Protein AF-A0A9W7ACS6-F1 (afdb_monomer)

Mean predicted aligned error: 13.84 Å

Foldseek 3Di:
DDDPPPPDDDDDDPPPDDDDDDDDDDDDDDDDDDDDPDPPPPDVPPQDPVNVVVLLVPDPVVCVVVVNDDDQDDNDCCCPPWLQNVVVVDDVPRFFDKHKAQALVSLCVVCVPLALVQWKKWKAFRPDDDCPPIFMQGRNHPVSNVVSSVVVRVVCVVVSGMIMIGTDDDFDWDFCPVCVVVPDPDPPPDPPRATKGKDKAWDWDADDPGDIDTDPDIDIGIDPHGDDPQPRPPDDDDDDPPPPDPPPP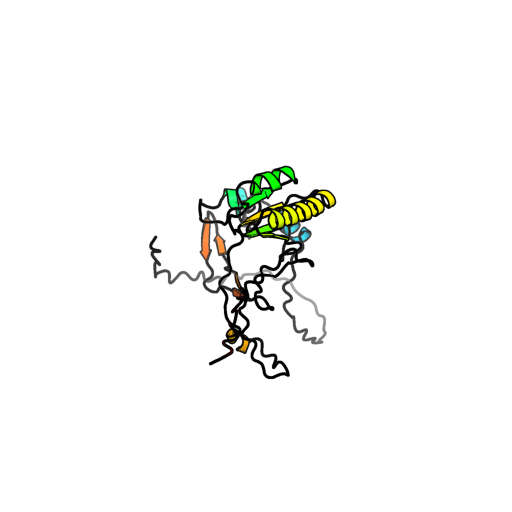PPPDDD

Sequence (255 aa):
MSAIVSENLCKASVDCSKEGQEGSGGGGGGENVRGGGGGGGGGGGCVTNHELGHFWSSINWKAVMARKVVAPRMFMRSGLIRKDLLPMFAGEGDHPRTALVGNEEELRDFFKDEAGSGKRYVVKYSDSSNAYGMNFIDCGSQVGMDAGVRKVAEDMRADKDKRVVQEYIEPLLIPDWAGGVMGGEREGGERGEGLHKFHIRALLLVVGDMDVYLFDECRVLIAPEAYKEDLVVGGRAVGTRDSRAEGGGEEGGEG

Solvent-accessible surface area (backbone atoms only — not comparable to full-atom values): 16941 Å² total; per-residue (Å²): 136,85,82,82,77,77,89,77,85,84,83,83,84,80,76,92,73,86,89,82,84,90,83,90,77,88,85,84,89,81,91,81,91,78,91,76,93,71,83,76,73,81,69,82,72,79,77,47,76,69,54,59,53,48,65,56,70,71,51,63,58,72,43,38,76,67,69,74,47,88,68,102,62,80,94,81,51,58,54,80,73,33,72,69,41,30,66,82,71,46,58,93,83,76,52,68,63,60,47,73,32,75,50,57,65,55,48,48,62,74,44,68,85,38,58,56,66,58,49,43,31,36,36,30,49,56,82,61,67,90,75,54,79,44,40,68,32,45,17,57,34,59,68,45,28,52,53,32,52,51,53,53,35,51,53,33,67,73,69,70,49,50,30,30,41,29,50,53,76,84,72,69,66,45,60,51,80,73,41,81,78,64,74,68,82,66,91,79,82,72,81,68,90,35,40,23,38,61,46,80,48,72,48,74,50,75,46,90,97,72,49,75,44,75,50,88,75,62,46,78,51,66,49,93,54,59,61,58,95,81,67,57,66,83,80,76,83,76,79,82,79,82,78,73,72,85,74,78,75,77,81,84,75,90,135

InterPro domains:
  IPR004344 Tubulin-tyrosine ligase/Tubulin polyglutamylase [PF03133] (119-229)

Structure (mmCIF, N/CA/C/O backbone):
data_AF-A0A9W7ACS6-F1
#
_entry.id   AF-A0A9W7ACS6-F1
#
loop_
_atom_site.group_PDB
_atom_site.id
_atom_site.type_symbol
_atom_site.label_atom_id
_atom_site.label_alt_id
_atom_site.label_comp_id
_atom_site.label_asym_id
_atom_site.label_entity_id
_atom_site.label_seq_id
_atom_site.pdbx_PDB_ins_code
_atom_site.Cartn_x
_atom_site.Cartn_y
_atom_site.Cartn_z
_atom_site.occupancy
_atom_site.B_iso_or_equiv
_atom_site.auth_seq_id
_atom_site.auth_comp_id
_atom_site.auth_asym_id
_atom_site.auth_atom_id
_atom_site.pdbx_PDB_model_num
ATOM 1 N N . MET A 1 1 ? -18.974 -6.716 -16.772 1.00 33.25 1 MET A N 1
ATOM 2 C CA . MET A 1 1 ? -17.941 -6.753 -17.828 1.00 33.25 1 MET A CA 1
ATOM 3 C C . MET A 1 1 ? -17.458 -8.189 -17.933 1.00 33.25 1 MET A C 1
ATOM 5 O O . MET A 1 1 ? -17.018 -8.738 -16.936 1.00 33.25 1 MET A O 1
ATOM 9 N N . SER A 1 2 ? -17.706 -8.831 -19.074 1.00 24.69 2 SER A N 1
ATOM 10 C CA . SER A 1 2 ? -17.440 -10.255 -19.300 1.00 24.69 2 SER A CA 1
ATOM 11 C C . SER A 1 2 ? -15.980 -10.429 -19.714 1.00 24.69 2 SER A C 1
ATOM 13 O O . SER A 1 2 ? -15.558 -9.854 -20.715 1.00 24.69 2 SER A O 1
ATOM 15 N N . ALA A 1 3 ? -15.207 -11.173 -18.924 1.00 28.81 3 ALA A N 1
ATOM 16 C CA . ALA A 1 3 ? -13.879 -11.609 -19.323 1.00 28.81 3 ALA A CA 1
ATOM 17 C C . ALA A 1 3 ? -14.039 -12.758 -20.325 1.00 28.81 3 ALA A C 1
ATOM 19 O O . ALA A 1 3 ? -14.491 -13.847 -19.973 1.00 28.81 3 ALA A O 1
ATOM 20 N N . ILE A 1 4 ? -13.684 -12.496 -21.581 1.00 28.30 4 ILE A N 1
ATOM 21 C CA . ILE A 1 4 ? -13.436 -13.542 -22.568 1.00 28.30 4 ILE A CA 1
ATOM 22 C C . ILE A 1 4 ? -12.131 -14.213 -22.140 1.00 28.30 4 ILE A C 1
ATOM 24 O O . ILE A 1 4 ? -11.042 -13.705 -22.397 1.00 28.30 4 ILE A O 1
ATOM 28 N N . VAL A 1 5 ? -12.246 -15.335 -21.435 1.00 34.06 5 VAL A N 1
ATOM 29 C CA . VAL A 1 5 ? -11.136 -16.265 -21.236 1.00 34.06 5 VAL A CA 1
ATOM 30 C C . VAL A 1 5 ? -10.932 -16.957 -22.580 1.00 34.06 5 VAL A C 1
ATOM 32 O O . VAL A 1 5 ? -11.702 -17.843 -22.945 1.00 34.06 5 VAL A O 1
ATOM 35 N N . SER A 1 6 ? -9.951 -16.511 -23.368 1.00 30.44 6 SER A N 1
ATOM 36 C CA . SER A 1 6 ? -9.549 -17.266 -24.552 1.00 30.44 6 SER A CA 1
ATOM 37 C C . SER A 1 6 ? -8.752 -18.485 -24.095 1.00 30.44 6 SER A C 1
ATOM 39 O O . SER A 1 6 ? -7.545 -18.416 -23.859 1.00 30.44 6 SER A O 1
ATOM 41 N N . GLU A 1 7 ? -9.437 -19.615 -23.966 1.00 37.19 7 GLU A N 1
ATOM 42 C CA . GLU A 1 7 ? -8.810 -20.925 -24.068 1.00 37.19 7 GLU A CA 1
ATOM 43 C C . GLU A 1 7 ? -8.199 -21.036 -25.466 1.00 37.19 7 GLU A C 1
ATOM 45 O O . GLU A 1 7 ? -8.929 -21.170 -26.444 1.00 37.19 7 GLU A O 1
ATOM 50 N N . ASN A 1 8 ? -6.881 -20.857 -25.569 1.00 36.03 8 ASN A N 1
ATOM 51 C CA . ASN A 1 8 ? -5.982 -21.438 -26.573 1.00 36.03 8 ASN A CA 1
ATOM 52 C C . ASN A 1 8 ? -4.665 -20.662 -26.574 1.00 36.03 8 ASN A C 1
ATOM 54 O O . ASN A 1 8 ? -4.573 -19.612 -27.198 1.00 36.03 8 ASN A O 1
ATOM 58 N N . LEU A 1 9 ? -3.630 -21.221 -25.948 1.00 33.09 9 LEU A N 1
ATOM 59 C CA . LEU A 1 9 ? -2.254 -21.091 -26.436 1.00 33.09 9 LEU A CA 1
ATOM 60 C C . LEU A 1 9 ? -1.406 -22.215 -25.845 1.00 33.09 9 LEU A C 1
ATOM 62 O O . LEU A 1 9 ? -0.594 -22.061 -24.939 1.00 33.09 9 LEU A O 1
ATOM 66 N N . CYS A 1 10 ? -1.637 -23.398 -26.405 1.00 32.66 10 CYS A N 1
ATOM 67 C CA . CYS A 1 10 ? -0.647 -24.453 -26.425 1.00 32.66 10 CYS A CA 1
ATOM 68 C C . CYS A 1 10 ? 0.354 -24.140 -27.557 1.00 32.66 10 CYS A C 1
ATOM 70 O O . CYS A 1 10 ? -0.066 -23.895 -28.687 1.00 32.66 10 CYS A O 1
ATOM 72 N N . LYS A 1 11 ? 1.653 -24.260 -27.243 1.00 30.56 11 LYS A N 1
ATOM 73 C CA . LYS A 1 11 ? 2.835 -24.350 -28.131 1.00 30.56 11 LYS A CA 1
ATOM 74 C C . LYS A 1 11 ? 3.485 -23.046 -28.621 1.00 30.56 11 LYS A C 1
ATOM 76 O O . LYS A 1 11 ? 3.177 -22.545 -29.693 1.00 30.56 11 LYS A O 1
ATOM 81 N N . ALA A 1 12 ? 4.578 -22.685 -27.949 1.00 28.59 12 ALA A N 1
ATOM 82 C CA . ALA A 1 12 ? 5.912 -22.764 -28.552 1.00 28.59 12 ALA A CA 1
ATOM 83 C C . ALA A 1 12 ? 6.957 -22.940 -27.438 1.00 28.59 12 ALA A C 1
ATOM 85 O O . ALA A 1 12 ? 7.309 -22.002 -26.730 1.00 28.59 12 ALA A O 1
ATOM 86 N N . SER A 1 13 ? 7.421 -24.178 -27.268 1.00 31.86 13 SER A N 1
ATOM 87 C CA . SER A 1 13 ? 8.679 -24.470 -26.583 1.00 31.86 13 SER A CA 1
ATOM 88 C C . SER A 1 13 ? 9.804 -23.914 -27.456 1.00 31.86 13 SER A C 1
ATOM 90 O O . SER A 1 13 ? 9.962 -24.346 -28.599 1.00 31.86 13 SER A O 1
ATOM 92 N N . VAL A 1 14 ? 10.546 -22.929 -26.948 1.00 31.62 14 VAL A N 1
ATOM 93 C CA . VAL A 1 14 ? 11.871 -22.607 -27.481 1.00 31.62 14 VAL A CA 1
ATOM 94 C C . VAL A 1 14 ? 12.847 -23.516 -26.752 1.00 31.62 14 VAL A C 1
ATOM 96 O O . VAL A 1 14 ? 13.195 -23.297 -25.593 1.00 31.62 14 VAL A O 1
ATOM 99 N N . ASP A 1 15 ? 13.221 -24.580 -27.448 1.00 30.11 15 ASP A N 1
ATOM 100 C CA . ASP A 1 15 ? 14.255 -25.524 -27.059 1.00 30.11 15 ASP A CA 1
ATOM 101 C C . ASP A 1 15 ? 15.617 -24.807 -27.099 1.00 30.11 15 ASP A C 1
ATOM 103 O O . ASP A 1 15 ? 16.221 -24.635 -28.157 1.00 30.11 15 ASP A O 1
ATOM 107 N N . CYS A 1 16 ? 16.094 -24.336 -25.944 1.00 34.44 16 CYS A N 1
ATOM 108 C CA . CYS A 1 16 ? 17.469 -23.859 -25.763 1.00 34.44 16 CYS A CA 1
ATOM 109 C C . CYS A 1 16 ? 18.413 -25.059 -25.608 1.00 34.44 16 CYS A C 1
ATOM 111 O O . CYS A 1 16 ? 19.046 -25.255 -24.571 1.00 34.44 16 CYS A O 1
ATOM 113 N N . SER A 1 17 ? 18.504 -25.870 -26.658 1.00 34.00 17 SER A N 1
ATOM 114 C CA . SER A 1 17 ? 19.484 -26.939 -26.778 1.00 34.00 17 SER A CA 1
ATOM 115 C C . SER A 1 17 ? 20.380 -26.657 -27.980 1.00 34.00 17 SER A C 1
ATOM 117 O O . SER A 1 17 ? 19.907 -26.650 -29.112 1.00 34.00 17 SER A O 1
ATOM 119 N N . LYS A 1 18 ? 21.688 -26.547 -27.704 1.00 36.94 18 LYS A N 1
ATOM 120 C CA . LYS A 1 18 ? 22.841 -26.499 -28.629 1.00 36.94 18 LYS A CA 1
ATOM 121 C C . LYS A 1 18 ? 23.302 -25.110 -29.084 1.00 36.94 18 LYS A C 1
ATOM 123 O O . LYS A 1 18 ? 22.939 -24.661 -30.157 1.00 36.94 18 LYS A O 1
ATOM 128 N N . GLU A 1 19 ? 24.287 -24.576 -28.366 1.00 37.31 19 GLU A N 1
ATOM 129 C CA . GLU A 1 19 ? 25.584 -24.266 -28.981 1.00 37.31 19 GLU A CA 1
ATOM 130 C C . GLU A 1 19 ? 26.692 -24.696 -28.016 1.00 37.31 19 GLU A C 1
ATOM 132 O O . GLU A 1 19 ? 26.931 -24.089 -26.975 1.00 37.31 19 GLU A O 1
ATOM 137 N N . GLY A 1 20 ? 27.338 -25.807 -28.354 1.00 33.19 20 GLY A N 1
ATOM 138 C CA . GLY A 1 20 ? 28.693 -26.087 -27.921 1.00 33.19 20 GLY A CA 1
ATOM 139 C C . GLY A 1 20 ? 29.575 -26.084 -29.159 1.00 33.19 20 GLY A C 1
ATOM 140 O O . GLY A 1 20 ? 29.274 -26.817 -30.095 1.00 33.19 20 GLY A O 1
ATOM 141 N N . GLN A 1 21 ? 30.656 -25.304 -29.147 1.00 31.11 21 GLN A N 1
ATOM 142 C CA . GLN A 1 21 ? 31.955 -25.786 -29.614 1.00 31.11 21 GLN A CA 1
ATOM 143 C C . GLN A 1 21 ? 33.117 -24.898 -29.138 1.00 31.11 21 GLN A C 1
ATOM 145 O O . GLN A 1 21 ? 33.161 -23.699 -29.379 1.00 31.11 21 GLN A O 1
ATOM 150 N N . GLU A 1 22 ? 34.052 -25.591 -28.487 1.00 36.59 22 GLU A N 1
ATOM 151 C CA . GLU A 1 22 ? 35.511 -25.451 -28.544 1.00 36.59 22 GLU A CA 1
ATOM 152 C C . GLU A 1 22 ? 36.213 -24.191 -28.013 1.00 36.59 22 GLU A C 1
ATOM 154 O O . GLU A 1 22 ? 36.376 -23.172 -28.674 1.00 36.59 22 GLU A O 1
ATOM 159 N N . GLY A 1 23 ? 36.827 -24.385 -26.842 1.00 34.19 23 GLY A N 1
ATOM 160 C CA . GLY A 1 23 ? 38.031 -23.689 -26.405 1.00 34.19 23 GLY A CA 1
ATOM 161 C C . GLY A 1 23 ? 38.899 -24.644 -25.585 1.00 34.19 23 GLY A C 1
ATOM 162 O O . GLY A 1 23 ? 38.687 -24.810 -24.389 1.00 34.19 23 GLY A O 1
ATOM 163 N N . SER A 1 24 ? 39.834 -25.317 -26.259 1.00 37.03 24 SER A N 1
ATOM 164 C CA . SER A 1 24 ? 40.843 -26.215 -25.684 1.00 37.03 24 SER A CA 1
ATOM 165 C C . SER A 1 24 ? 41.925 -25.440 -24.921 1.00 37.03 24 SER A C 1
ATOM 167 O O . SER A 1 24 ? 42.473 -24.472 -25.443 1.00 37.03 24 SER A O 1
ATOM 169 N N . GLY A 1 25 ? 42.301 -25.921 -23.733 1.00 33.84 25 GLY A N 1
ATOM 170 C CA . GLY A 1 25 ? 43.499 -25.492 -23.006 1.00 33.84 25 GLY A CA 1
ATOM 171 C C . GLY A 1 25 ? 43.620 -26.188 -21.649 1.00 33.84 25 GLY A C 1
ATOM 172 O O . GLY A 1 25 ? 42.819 -25.926 -20.761 1.00 33.84 25 GLY A O 1
ATOM 173 N N . GLY A 1 26 ? 44.589 -27.106 -21.520 1.00 31.53 26 GLY A N 1
ATOM 174 C CA . GLY A 1 26 ? 44.883 -27.896 -20.309 1.00 31.53 26 GLY A CA 1
ATOM 175 C C . GLY A 1 26 ? 45.244 -27.034 -19.092 1.00 31.53 26 GLY A C 1
ATOM 176 O O . GLY A 1 26 ? 45.460 -25.837 -19.212 1.00 31.53 26 GLY A O 1
ATOM 177 N N . GLY A 1 27 ? 45.357 -27.535 -17.869 1.00 34.00 27 GLY A N 1
ATOM 178 C CA . GLY A 1 27 ? 45.598 -28.874 -17.344 1.00 34.00 27 GLY A CA 1
ATOM 179 C C . GLY A 1 27 ? 46.331 -28.669 -16.006 1.00 34.00 27 GLY A C 1
ATOM 180 O O . GLY A 1 27 ? 47.143 -27.752 -15.910 1.00 34.00 27 GLY A O 1
ATOM 181 N N . GLY A 1 28 ? 46.057 -29.481 -14.979 1.00 31.92 28 GLY A N 1
ATOM 182 C CA . GLY A 1 28 ? 46.880 -29.492 -13.758 1.00 31.92 28 GLY A CA 1
ATOM 183 C C . GLY A 1 28 ? 46.132 -29.674 -12.437 1.00 31.92 28 GLY A C 1
ATOM 184 O O . GLY A 1 28 ? 45.745 -28.698 -11.813 1.00 31.92 28 GLY A O 1
ATOM 185 N N . GLY A 1 29 ? 45.982 -30.947 -12.054 1.00 35.16 29 GLY A N 1
ATOM 186 C CA . GLY A 1 29 ? 46.120 -31.548 -10.715 1.00 35.16 29 GLY A CA 1
ATOM 187 C C . GLY A 1 29 ? 45.769 -30.785 -9.429 1.00 35.16 29 GLY A C 1
ATOM 188 O O . GLY A 1 29 ? 46.317 -29.728 -9.141 1.00 35.16 29 GLY A O 1
ATOM 189 N N . GLY A 1 30 ? 45.004 -31.454 -8.559 1.00 34.12 30 GLY A N 1
ATOM 190 C CA . GLY A 1 30 ? 44.986 -31.156 -7.125 1.00 34.12 30 GLY A CA 1
ATOM 191 C C . GLY A 1 30 ? 43.818 -31.792 -6.376 1.00 34.12 30 GLY A C 1
ATOM 192 O O . GLY A 1 30 ? 42.707 -31.280 -6.407 1.00 34.12 30 GLY A O 1
ATOM 193 N N . GLU A 1 31 ? 44.088 -32.908 -5.701 1.00 39.88 31 GLU A N 1
ATOM 194 C CA . GLU A 1 31 ? 43.216 -33.610 -4.754 1.00 39.88 31 GLU A CA 1
ATOM 195 C C . GLU A 1 31 ? 42.661 -32.697 -3.640 1.00 39.88 31 GLU A C 1
ATOM 197 O O . GLU A 1 31 ? 43.417 -31.968 -3.004 1.00 39.88 31 GLU A O 1
ATOM 202 N N . ASN A 1 32 ? 41.373 -32.811 -3.295 1.00 38.72 32 ASN A N 1
ATOM 203 C CA . ASN A 1 32 ? 40.957 -33.529 -2.082 1.00 38.72 32 ASN A CA 1
ATOM 204 C C . ASN A 1 32 ? 39.445 -33.466 -1.830 1.00 38.72 32 ASN A C 1
ATOM 206 O O . ASN A 1 32 ? 38.784 -32.434 -1.901 1.00 38.72 32 ASN A O 1
ATOM 210 N N . VAL A 1 33 ? 38.944 -34.636 -1.456 1.00 45.91 33 VAL A N 1
ATOM 211 C CA . VAL A 1 33 ? 37.613 -34.937 -0.944 1.00 45.91 33 VAL A CA 1
ATOM 212 C C . VAL A 1 33 ? 37.414 -34.288 0.428 1.00 45.91 33 VAL A C 1
ATOM 214 O O . VAL A 1 33 ? 38.236 -34.487 1.318 1.00 45.91 33 VAL A O 1
ATOM 217 N N . ARG A 1 34 ? 36.270 -33.626 0.641 1.00 41.19 34 ARG A N 1
ATOM 218 C CA . ARG A 1 34 ? 35.450 -33.770 1.860 1.00 41.19 34 ARG A CA 1
ATOM 219 C C . ARG A 1 34 ? 34.082 -33.127 1.662 1.00 41.19 34 ARG A C 1
ATOM 221 O O . ARG A 1 34 ? 33.957 -31.925 1.462 1.00 41.19 34 ARG A O 1
ATOM 228 N N . GLY A 1 35 ? 33.066 -33.985 1.703 1.00 44.00 35 GLY A N 1
ATOM 229 C CA . GLY A 1 35 ? 31.666 -33.606 1.665 1.00 44.00 35 GLY A CA 1
ATOM 230 C C . GLY A 1 35 ? 31.254 -32.821 2.906 1.00 44.00 35 GLY A C 1
ATOM 231 O O . GLY A 1 35 ? 31.647 -33.136 4.028 1.00 44.00 35 GLY A O 1
ATOM 232 N N . GLY A 1 36 ? 30.418 -31.819 2.674 1.00 34.81 36 GLY A N 1
ATOM 233 C CA . GLY A 1 36 ? 29.639 -31.125 3.685 1.00 34.81 36 GLY A CA 1
ATOM 234 C C . GLY A 1 36 ? 28.281 -30.825 3.074 1.00 34.81 36 GLY A C 1
ATOM 235 O O . GLY A 1 36 ? 28.132 -29.852 2.342 1.00 34.81 36 GLY A O 1
ATOM 236 N N . GLY A 1 37 ? 27.310 -31.705 3.322 1.00 40.06 37 GLY A N 1
ATOM 237 C CA . GLY A 1 37 ? 25.912 -31.473 2.983 1.00 40.06 37 GLY A CA 1
ATOM 238 C C . GLY A 1 37 ? 25.353 -30.376 3.882 1.00 40.06 37 GLY A C 1
ATOM 239 O O . GLY A 1 37 ? 24.872 -30.654 4.975 1.00 40.06 37 GLY A O 1
ATOM 240 N N . GLY A 1 38 ? 25.461 -29.127 3.438 1.00 34.75 38 GLY A N 1
ATOM 241 C CA . GLY A 1 38 ? 24.757 -27.999 4.030 1.00 34.75 38 GLY A CA 1
ATOM 242 C C . GLY A 1 38 ? 23.372 -27.906 3.411 1.00 34.75 38 GLY A C 1
ATOM 243 O O . GLY A 1 38 ? 23.241 -27.502 2.258 1.00 34.75 38 GLY A O 1
ATOM 244 N N . GLY A 1 39 ? 22.345 -28.298 4.166 1.00 37.84 39 GLY A N 1
ATOM 245 C CA . GLY A 1 39 ? 20.954 -28.030 3.823 1.00 37.84 39 GLY A CA 1
ATOM 246 C C . GLY A 1 39 ? 20.745 -26.525 3.694 1.00 37.84 39 GLY A C 1
ATOM 247 O O . GLY A 1 39 ? 20.636 -25.817 4.693 1.00 37.84 39 GLY A O 1
ATOM 248 N N . GLY A 1 40 ? 20.734 -26.039 2.454 1.00 32.69 40 GLY A N 1
ATOM 249 C CA . GLY A 1 40 ? 20.399 -24.667 2.116 1.00 32.69 40 GLY A CA 1
ATOM 250 C C . GLY A 1 40 ? 18.919 -24.436 2.374 1.00 32.69 40 GLY A C 1
ATOM 251 O O . GLY A 1 40 ? 18.097 -24.574 1.472 1.00 32.69 40 GLY A O 1
ATOM 252 N N . GLY A 1 41 ? 18.577 -24.095 3.615 1.00 35.50 41 GLY A N 1
ATOM 253 C CA . GLY A 1 41 ? 17.324 -23.422 3.910 1.00 35.50 41 GLY A CA 1
ATOM 254 C C . GLY A 1 41 ? 17.303 -22.143 3.085 1.00 35.50 41 GLY A C 1
ATOM 255 O O . GLY A 1 41 ? 18.056 -21.214 3.371 1.00 35.50 41 GLY A O 1
ATOM 256 N N . GLY A 1 42 ? 16.497 -22.133 2.023 1.00 32.19 42 GLY A N 1
ATOM 257 C CA . GLY A 1 42 ? 16.249 -20.974 1.177 1.00 32.19 42 GLY A CA 1
ATOM 258 C C . GLY A 1 42 ? 15.529 -19.898 1.976 1.00 32.19 42 GLY A C 1
ATOM 259 O O . GLY A 1 42 ? 14.330 -19.687 1.814 1.00 32.19 42 GLY A O 1
ATOM 260 N N . GLY A 1 43 ? 16.256 -19.237 2.876 1.00 35.03 43 GLY A N 1
ATOM 261 C CA . GLY A 1 43 ? 15.824 -18.000 3.488 1.00 35.03 43 GLY A CA 1
ATOM 262 C C . GLY A 1 43 ? 15.612 -17.013 2.356 1.00 35.03 43 GLY A C 1
ATOM 263 O O . GLY A 1 43 ? 16.559 -16.666 1.652 1.00 35.03 43 GLY A O 1
ATOM 264 N N . GLY A 1 44 ? 14.360 -16.610 2.141 1.00 36.44 44 GLY A N 1
ATOM 265 C CA . GLY A 1 44 ? 14.026 -15.508 1.253 1.00 36.44 44 GLY A CA 1
ATOM 266 C C . GLY A 1 44 ? 14.693 -14.248 1.785 1.00 36.44 44 GLY A C 1
ATOM 267 O O . GLY A 1 44 ? 14.104 -13.529 2.588 1.00 36.44 44 GLY A O 1
ATOM 268 N N . GLY A 1 45 ? 15.948 -14.027 1.390 1.00 36.78 45 GLY A N 1
ATOM 269 C CA . GLY A 1 45 ? 16.716 -12.853 1.757 1.00 36.78 45 GLY A CA 1
ATOM 270 C C . GLY A 1 45 ? 15.937 -11.630 1.308 1.00 36.78 45 GLY A C 1
ATOM 271 O O . GLY A 1 45 ? 15.690 -11.442 0.115 1.00 36.78 45 GLY A O 1
ATOM 272 N N . CYS A 1 46 ? 15.493 -10.827 2.271 1.00 45.03 46 CYS A N 1
ATOM 273 C CA . CYS A 1 46 ? 14.952 -9.514 1.979 1.00 45.03 46 CYS A CA 1
ATOM 274 C C . CYS A 1 46 ? 16.086 -8.705 1.350 1.00 45.03 46 CYS A C 1
ATOM 276 O O . CYS A 1 46 ? 17.022 -8.321 2.045 1.00 45.03 46 CYS A O 1
ATOM 278 N N . VAL A 1 47 ? 16.018 -8.501 0.033 1.00 47.47 47 VAL A N 1
ATOM 279 C CA . VAL A 1 47 ? 16.962 -7.650 -0.694 1.00 47.47 47 VAL A CA 1
ATOM 280 C C . VAL A 1 47 ? 16.908 -6.268 -0.051 1.00 47.47 47 VAL A C 1
ATOM 282 O O . VAL A 1 47 ? 15.837 -5.662 0.028 1.00 47.47 47 VAL A O 1
ATOM 285 N N . THR A 1 48 ? 18.038 -5.785 0.454 1.00 48.56 48 THR A N 1
ATOM 286 C CA . THR A 1 48 ? 18.081 -4.483 1.127 1.00 48.56 48 THR A CA 1
ATOM 287 C C . THR A 1 48 ? 17.868 -3.359 0.107 1.00 48.56 48 THR A C 1
ATOM 289 O O . THR A 1 48 ? 18.172 -3.503 -1.081 1.00 48.56 48 THR A O 1
ATOM 292 N N . ASN A 1 49 ? 17.364 -2.200 0.547 1.00 54.78 49 ASN A N 1
ATOM 293 C CA . ASN A 1 49 ? 17.147 -1.047 -0.344 1.00 54.78 49 ASN A CA 1
ATOM 294 C C . ASN A 1 49 ? 18.426 -0.637 -1.104 1.00 54.78 49 ASN A C 1
ATOM 296 O O . ASN A 1 49 ? 18.355 -0.227 -2.265 1.00 54.78 49 ASN A O 1
ATOM 300 N N . HIS A 1 50 ? 19.599 -0.818 -0.487 1.00 58.91 50 HIS A N 1
ATOM 301 C CA . HIS A 1 50 ? 20.896 -0.568 -1.118 1.00 58.91 50 HIS A CA 1
ATOM 302 C C . HIS A 1 50 ? 21.196 -1.521 -2.285 1.00 58.91 50 HIS A C 1
ATOM 304 O O . HIS A 1 50 ? 21.712 -1.090 -3.318 1.00 58.91 50 HIS A O 1
ATOM 310 N N . GLU A 1 51 ? 20.825 -2.796 -2.174 1.00 59.78 51 GLU A N 1
ATOM 311 C CA . GLU A 1 51 ? 21.052 -3.792 -3.226 1.00 59.78 51 GLU A CA 1
ATOM 312 C C . GLU A 1 51 ? 20.150 -3.548 -4.441 1.00 59.78 51 GLU A C 1
ATOM 314 O O . GLU A 1 51 ? 20.603 -3.647 -5.584 1.00 59.78 51 GLU A O 1
ATOM 319 N N . LEU A 1 52 ? 18.885 -3.166 -4.226 1.00 63.78 52 LEU A N 1
ATOM 320 C CA . LEU A 1 52 ? 17.954 -2.879 -5.323 1.00 63.78 52 LEU A CA 1
ATOM 321 C C . LEU A 1 52 ? 18.435 -1.724 -6.207 1.00 63.78 52 LEU A C 1
ATOM 323 O O . LEU A 1 52 ? 18.341 -1.833 -7.434 1.00 63.78 52 LEU A O 1
ATOM 327 N N . GLY A 1 53 ? 18.965 -0.659 -5.595 1.00 75.56 53 GLY A N 1
ATOM 328 C CA . GLY A 1 53 ? 19.563 0.469 -6.307 1.00 75.56 53 GLY A CA 1
ATOM 329 C C . GLY A 1 53 ? 20.812 0.063 -7.090 1.00 75.56 53 GLY A C 1
ATOM 330 O O . GLY A 1 53 ? 20.944 0.425 -8.258 1.00 75.56 53 GLY A O 1
ATOM 331 N N . HIS A 1 54 ? 21.676 -0.759 -6.489 1.00 81.62 54 HIS A N 1
ATOM 332 C CA . HIS A 1 54 ? 22.914 -1.226 -7.116 1.00 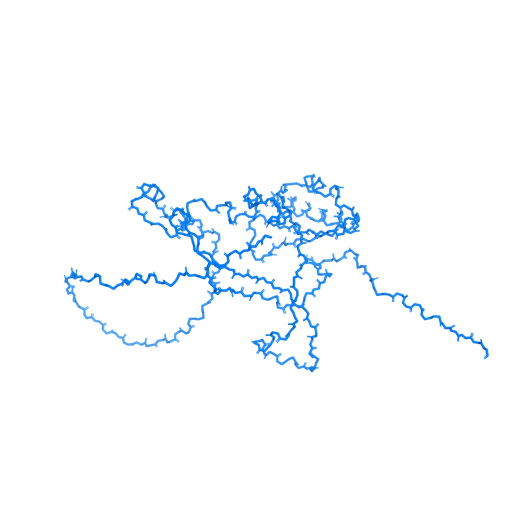81.62 54 HIS A CA 1
ATOM 333 C C . HIS A 1 54 ? 22.672 -2.096 -8.361 1.00 81.62 54 HIS A C 1
ATOM 335 O O . HIS A 1 54 ? 23.268 -1.868 -9.410 1.00 81.62 54 HIS A O 1
ATOM 341 N N . PHE A 1 55 ? 21.753 -3.066 -8.298 1.00 83.00 55 PHE A N 1
ATOM 342 C CA . PHE A 1 55 ? 21.417 -3.893 -9.469 1.00 83.00 55 PHE A CA 1
ATOM 343 C C . PHE A 1 55 ? 20.786 -3.101 -10.612 1.00 83.00 55 PHE A C 1
ATOM 345 O O . PHE A 1 55 ? 20.776 -3.547 -11.755 1.00 83.00 55 PHE A O 1
ATOM 352 N N . TRP A 1 56 ? 20.169 -1.968 -10.299 1.00 85.62 56 TRP A N 1
ATOM 353 C CA . TRP A 1 56 ? 19.588 -1.103 -11.308 1.00 85.62 56 TRP A CA 1
ATOM 354 C C . TRP A 1 56 ? 20.631 -0.208 -11.963 1.00 85.62 56 TRP A C 1
ATOM 356 O O . TRP A 1 56 ? 20.617 -0.035 -13.181 1.00 85.62 56 TRP A O 1
ATOM 366 N N . SER A 1 57 ? 21.532 0.360 -11.161 1.00 87.31 57 SER A N 1
ATOM 367 C CA . SER A 1 57 ? 22.611 1.215 -11.649 1.00 87.31 57 SER A CA 1
ATOM 368 C C . SER A 1 57 ? 23.679 0.434 -12.416 1.00 87.31 57 SER A C 1
ATOM 370 O O . SER A 1 57 ? 24.356 1.022 -13.256 1.00 87.31 57 SER A O 1
ATOM 372 N N . SER A 1 58 ? 23.800 -0.878 -12.189 1.00 93.56 58 SER A N 1
ATOM 373 C CA . SER A 1 58 ? 24.729 -1.740 -12.926 1.00 93.56 58 SER A CA 1
ATOM 374 C C . SER A 1 58 ? 24.295 -2.054 -14.365 1.00 93.56 58 SER A C 1
ATOM 376 O O . SER A 1 58 ? 25.115 -2.509 -15.163 1.00 93.56 58 SER A O 1
ATOM 378 N N . ILE A 1 59 ? 23.034 -1.805 -14.735 1.00 94.19 59 ILE A N 1
ATOM 379 C CA . ILE A 1 59 ? 22.535 -2.048 -16.095 1.00 94.19 59 ILE A CA 1
ATOM 380 C C . ILE A 1 59 ? 22.941 -0.886 -17.011 1.00 94.19 59 ILE A C 1
ATOM 382 O O . ILE A 1 59 ? 22.657 0.281 -16.738 1.00 94.19 59 ILE A O 1
ATOM 386 N N . ASN A 1 60 ? 23.549 -1.199 -18.162 1.00 95.75 60 ASN A N 1
ATOM 387 C CA . ASN A 1 60 ? 23.849 -0.203 -19.192 1.00 95.75 60 ASN A CA 1
ATOM 388 C C . ASN A 1 60 ? 22.580 0.195 -19.965 1.00 95.75 60 ASN A C 1
ATOM 390 O O . ASN A 1 60 ? 22.339 -0.247 -21.091 1.00 95.75 60 ASN A O 1
ATOM 394 N N . TRP A 1 61 ? 21.773 1.066 -19.364 1.00 93.38 61 TRP A N 1
ATOM 395 C CA . TRP A 1 61 ? 20.496 1.503 -19.928 1.00 93.38 61 TRP A CA 1
ATOM 396 C C . TRP A 1 61 ? 20.618 2.165 -21.299 1.00 93.38 61 TRP A C 1
ATOM 398 O O . TRP A 1 61 ? 19.729 1.998 -22.127 1.00 93.38 61 TRP A O 1
ATOM 408 N N . LYS A 1 62 ? 21.732 2.849 -21.595 1.00 94.44 62 LYS A N 1
ATOM 409 C CA . LYS A 1 62 ? 21.971 3.423 -22.931 1.00 94.44 62 LYS A CA 1
ATOM 410 C C . LYS A 1 62 ? 22.048 2.334 -24.004 1.00 94.44 62 LYS A C 1
ATOM 412 O O . LYS A 1 62 ? 21.479 2.500 -25.078 1.00 94.44 62 LYS A O 1
ATOM 417 N N . ALA A 1 63 ? 22.725 1.221 -23.720 1.00 96.56 63 ALA A N 1
ATOM 418 C CA . ALA A 1 63 ? 22.818 0.092 -24.644 1.00 96.56 63 ALA A CA 1
ATOM 419 C C . ALA A 1 63 ? 21.487 -0.670 -24.772 1.00 96.56 63 ALA A C 1
ATOM 421 O O . ALA A 1 63 ? 21.136 -1.068 -25.882 1.00 96.56 63 ALA A O 1
ATOM 422 N N . VAL A 1 64 ? 20.736 -0.820 -23.671 1.00 93.69 64 VAL A N 1
ATOM 423 C CA . VAL A 1 64 ? 19.386 -1.418 -23.675 1.00 93.69 64 VAL A CA 1
ATOM 424 C C . VAL A 1 64 ? 18.435 -0.591 -24.543 1.00 93.69 64 VAL A C 1
ATOM 426 O O . VAL A 1 64 ? 17.805 -1.126 -25.448 1.00 93.69 64 VAL A O 1
ATOM 429 N N . MET A 1 65 ? 18.393 0.730 -24.339 1.00 91.38 65 MET A N 1
ATOM 430 C CA . MET A 1 65 ? 17.548 1.645 -25.119 1.00 91.38 65 MET A CA 1
ATOM 431 C C . MET A 1 65 ? 17.942 1.711 -26.594 1.00 91.38 65 MET A C 1
ATOM 433 O O . MET A 1 65 ? 17.087 1.862 -27.459 1.00 91.38 65 MET A O 1
ATOM 437 N N . ALA A 1 66 ? 19.230 1.540 -26.899 1.00 94.81 66 ALA A N 1
ATOM 438 C CA . ALA A 1 66 ? 19.720 1.402 -28.267 1.00 94.81 66 ALA A CA 1
ATOM 439 C C . ALA A 1 66 ? 19.488 -0.002 -28.866 1.00 94.81 66 ALA A C 1
ATOM 441 O O . ALA A 1 66 ? 20.007 -0.279 -29.946 1.00 94.81 66 ALA A O 1
ATOM 442 N N . ARG A 1 67 ? 18.763 -0.892 -28.168 1.00 94.19 67 ARG A N 1
ATOM 443 C CA . ARG A 1 67 ? 18.477 -2.285 -28.557 1.00 94.19 67 ARG A CA 1
ATOM 444 C C . ARG A 1 67 ? 19.732 -3.119 -28.854 1.00 94.19 67 ARG A C 1
ATOM 446 O O . ARG A 1 67 ? 19.699 -4.031 -29.671 1.00 94.19 67 ARG A O 1
ATOM 453 N N . LYS A 1 68 ? 20.855 -2.809 -28.194 1.00 97.38 68 LYS A N 1
ATOM 454 C CA . LYS A 1 68 ? 22.137 -3.523 -28.363 1.00 97.38 68 LYS A CA 1
ATOM 455 C C . LYS A 1 68 ? 22.313 -4.682 -27.387 1.00 97.38 68 LYS A C 1
ATOM 457 O O . LYS A 1 68 ? 23.080 -5.595 -27.660 1.00 97.38 68 LYS A O 1
ATOM 462 N N . VAL A 1 69 ? 21.648 -4.612 -26.237 1.00 96.50 69 VAL A N 1
ATOM 463 C CA . VAL A 1 69 ? 21.667 -5.638 -25.189 1.00 96.50 69 VAL A CA 1
ATOM 464 C C . VAL A 1 69 ? 20.272 -5.771 -24.589 1.00 96.50 69 VAL A C 1
ATOM 466 O O . VAL A 1 69 ? 19.479 -4.831 -24.643 1.00 96.50 69 VAL A O 1
ATOM 469 N N . VAL A 1 70 ? 19.991 -6.920 -23.984 1.00 94.81 70 VAL A N 1
ATOM 470 C CA . VAL A 1 70 ? 18.771 -7.155 -23.204 1.00 94.81 70 VAL A CA 1
ATOM 471 C C . VAL A 1 70 ? 19.052 -6.962 -21.716 1.00 94.81 70 VAL A C 1
ATOM 473 O O . VAL A 1 70 ? 20.173 -7.180 -21.255 1.00 94.81 70 VAL A O 1
ATOM 476 N N . ALA A 1 71 ? 18.038 -6.553 -20.957 1.00 94.00 71 ALA A N 1
ATOM 477 C CA . ALA A 1 71 ? 18.120 -6.436 -19.506 1.00 94.00 71 ALA A CA 1
ATOM 478 C C . ALA A 1 71 ? 17.004 -7.251 -18.841 1.00 94.00 71 ALA A C 1
ATOM 480 O O . ALA A 1 71 ? 15.884 -7.271 -19.347 1.00 94.00 71 ALA A O 1
ATOM 481 N N . PRO A 1 72 ? 17.258 -7.856 -17.668 1.00 91.94 72 PRO A N 1
ATOM 482 C CA . PRO A 1 72 ? 16.245 -8.611 -16.928 1.00 91.94 72 PRO A CA 1
ATOM 483 C C . PRO A 1 72 ? 15.256 -7.702 -16.171 1.00 91.94 72 PRO A C 1
ATOM 485 O O . PRO A 1 72 ? 14.519 -8.162 -15.303 1.00 91.94 72 PRO A O 1
ATOM 488 N N . ARG A 1 73 ? 15.296 -6.385 -16.408 1.00 90.38 73 ARG A N 1
ATOM 489 C CA . ARG A 1 73 ? 14.511 -5.371 -15.698 1.00 90.38 73 ARG A CA 1
ATOM 490 C C . ARG A 1 73 ? 14.057 -4.294 -16.681 1.00 90.38 73 ARG A C 1
ATOM 492 O O . ARG A 1 73 ? 14.811 -3.909 -17.568 1.00 90.38 73 ARG A O 1
ATOM 499 N N . MET A 1 74 ? 12.851 -3.777 -16.475 1.00 88.75 74 MET A N 1
ATOM 500 C CA . MET A 1 74 ? 12.330 -2.602 -17.191 1.00 88.75 74 MET A CA 1
ATOM 501 C C . MET A 1 74 ? 13.078 -1.336 -16.787 1.00 88.75 74 MET A C 1
ATOM 503 O O . MET A 1 74 ? 13.561 -1.306 -15.674 1.00 88.75 74 MET A O 1
ATOM 507 N N . PHE A 1 75 ? 13.131 -0.286 -17.611 1.00 83.75 75 PHE A N 1
ATOM 508 C CA . PHE A 1 75 ? 13.824 0.973 -17.270 1.00 83.75 75 PHE A CA 1
ATOM 509 C C . PHE A 1 75 ? 12.995 1.977 -16.456 1.00 83.75 75 PHE A C 1
ATOM 511 O O . PHE A 1 75 ? 13.549 2.787 -15.724 1.00 83.75 75 PHE A O 1
ATOM 518 N N . MET A 1 76 ? 11.668 1.973 -16.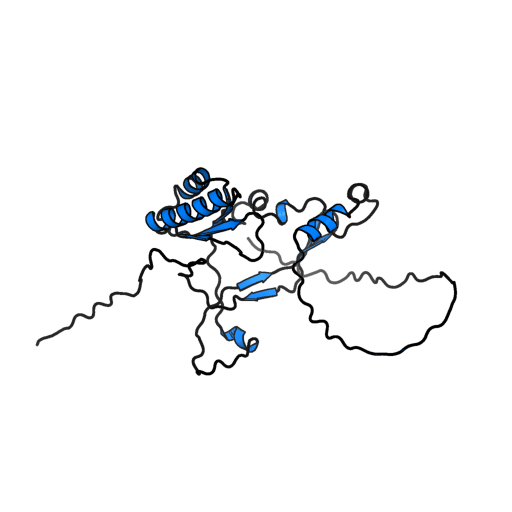571 1.00 83.56 76 MET A N 1
ATOM 519 C CA . MET A 1 76 ? 10.793 2.870 -15.807 1.00 83.56 76 MET A CA 1
ATOM 520 C C . MET A 1 76 ? 9.628 2.066 -15.255 1.00 83.56 76 MET A C 1
ATOM 522 O O . MET A 1 76 ? 8.603 1.910 -15.902 1.00 83.56 76 MET A O 1
ATOM 526 N N . ARG A 1 77 ? 9.810 1.529 -14.048 1.00 87.56 77 ARG A N 1
ATOM 527 C CA . ARG A 1 77 ? 8.776 0.749 -13.348 1.00 87.56 77 ARG A CA 1
ATOM 528 C C . ARG A 1 77 ? 8.208 1.454 -12.123 1.00 87.56 77 ARG A C 1
ATOM 530 O O . ARG A 1 77 ? 7.400 0.869 -11.413 1.00 87.56 77 ARG A O 1
ATOM 537 N N . SER A 1 78 ? 8.666 2.675 -11.837 1.00 85.88 78 SER A N 1
ATOM 538 C CA . SER A 1 78 ? 8.295 3.424 -10.631 1.00 85.88 78 SER A CA 1
ATOM 539 C C . SER A 1 78 ? 6.782 3.558 -10.497 1.00 85.88 78 SER A C 1
ATOM 541 O O . SER A 1 78 ? 6.276 3.317 -9.411 1.00 85.88 78 SER A O 1
ATOM 543 N N . GLY A 1 79 ? 6.069 3.815 -11.596 1.00 86.31 79 GLY A N 1
ATOM 544 C CA . GLY A 1 79 ? 4.606 3.877 -11.606 1.00 86.31 79 GLY A CA 1
ATOM 545 C C . GLY A 1 79 ? 3.901 2.599 -11.141 1.00 86.31 79 GLY A C 1
ATOM 546 O O . GLY A 1 79 ? 2.795 2.694 -10.638 1.00 86.31 79 GLY A O 1
ATOM 547 N N . LEU A 1 80 ? 4.547 1.430 -11.241 1.00 86.75 80 LEU A N 1
ATOM 548 C CA . LEU A 1 80 ? 3.990 0.132 -10.834 1.00 86.75 80 LEU A CA 1
ATOM 549 C C . LEU A 1 80 ? 4.457 -0.334 -9.449 1.00 86.75 80 LEU A C 1
ATOM 551 O O . LEU A 1 80 ? 3.793 -1.145 -8.814 1.00 86.75 80 LEU A O 1
ATOM 555 N N . ILE A 1 81 ? 5.626 0.120 -8.986 1.00 87.12 81 ILE A N 1
ATOM 556 C CA . ILE A 1 81 ? 6.218 -0.370 -7.727 1.00 87.12 81 ILE A CA 1
ATOM 557 C C . ILE A 1 81 ? 6.102 0.624 -6.573 1.00 87.12 81 ILE A C 1
ATOM 559 O O . ILE A 1 81 ? 6.263 0.239 -5.415 1.00 87.12 81 ILE A O 1
ATOM 563 N N . ARG A 1 82 ? 5.872 1.907 -6.866 1.00 88.25 82 ARG A N 1
ATOM 564 C CA . ARG A 1 82 ? 5.796 2.960 -5.857 1.00 88.25 82 ARG A CA 1
ATOM 565 C C . ARG A 1 82 ? 4.350 3.247 -5.489 1.00 88.25 82 ARG A C 1
ATOM 567 O O . ARG A 1 82 ? 3.573 3.695 -6.325 1.00 88.25 82 ARG A O 1
ATOM 574 N N . LYS A 1 83 ? 4.017 3.051 -4.213 1.00 88.69 83 LYS A N 1
ATOM 575 C CA . LYS A 1 83 ? 2.652 3.219 -3.688 1.00 88.69 83 LYS A CA 1
ATOM 576 C C . LYS A 1 83 ? 2.108 4.633 -3.849 1.00 88.69 83 LYS A C 1
ATOM 578 O O . LYS A 1 83 ? 0.906 4.799 -3.982 1.00 88.69 83 LYS A O 1
ATOM 583 N N . ASP A 1 84 ? 2.984 5.630 -3.823 1.00 89.62 84 ASP A N 1
ATOM 584 C CA . ASP A 1 84 ? 2.614 7.030 -3.995 1.00 89.62 84 ASP A CA 1
ATOM 585 C C . ASP A 1 84 ? 2.338 7.404 -5.457 1.00 89.62 84 ASP A C 1
ATOM 587 O O . ASP A 1 84 ? 1.607 8.354 -5.709 1.00 89.62 84 ASP A O 1
ATOM 591 N N . LEU A 1 85 ? 2.888 6.648 -6.413 1.00 91.12 85 LEU A N 1
ATOM 592 C CA . LEU A 1 85 ? 2.682 6.884 -7.843 1.00 91.12 85 LEU A CA 1
ATOM 593 C C . LEU A 1 85 ? 1.591 5.997 -8.443 1.00 91.12 85 LEU A C 1
ATOM 595 O O . LEU A 1 85 ? 0.960 6.411 -9.410 1.00 91.12 85 LEU A O 1
ATOM 599 N N . LEU A 1 86 ? 1.348 4.811 -7.872 1.00 89.88 86 LEU A N 1
ATOM 600 C CA . LEU A 1 86 ? 0.324 3.863 -8.331 1.00 89.88 86 LEU A CA 1
ATOM 601 C C . LEU A 1 86 ? -1.041 4.512 -8.639 1.00 89.88 86 LEU A C 1
ATOM 603 O O . LEU A 1 86 ? -1.581 4.225 -9.707 1.00 89.88 86 LEU A O 1
ATOM 607 N N . PRO A 1 87 ? -1.587 5.418 -7.800 1.00 91.25 87 PRO A N 1
ATOM 608 C CA . PRO A 1 87 ? -2.903 6.005 -8.053 1.00 91.25 87 PRO A CA 1
ATOM 609 C C . PRO A 1 87 ? -2.963 6.863 -9.322 1.00 91.25 87 PRO A C 1
ATOM 611 O O . PRO A 1 87 ? -4.037 7.035 -9.879 1.00 91.25 87 PRO A O 1
ATOM 614 N N . MET A 1 88 ? -1.827 7.387 -9.799 1.00 91.31 88 MET A N 1
ATOM 615 C CA . MET A 1 88 ? -1.766 8.169 -11.041 1.00 91.31 88 MET A CA 1
ATOM 616 C C . MET A 1 88 ? -1.880 7.299 -12.299 1.00 91.31 88 MET A C 1
ATOM 618 O O . MET A 1 88 ? -2.162 7.821 -13.374 1.00 91.31 88 MET A O 1
ATOM 622 N N . PHE A 1 89 ? -1.596 6.000 -12.178 1.00 91.56 89 PHE A N 1
ATOM 623 C CA . PHE A 1 89 ? -1.593 5.048 -13.293 1.00 91.56 89 PHE A CA 1
ATOM 624 C C . PHE A 1 89 ? -2.760 4.059 -13.238 1.00 91.56 89 PHE A C 1
ATOM 626 O O . PHE A 1 89 ? -3.027 3.390 -14.234 1.00 91.56 89 PHE A O 1
ATOM 633 N N . ALA A 1 90 ? -3.433 3.940 -12.093 1.00 91.12 90 ALA A N 1
ATOM 634 C CA . ALA A 1 90 ? -4.623 3.115 -11.955 1.00 91.12 90 ALA A CA 1
ATOM 635 C C . ALA A 1 90 ? -5.838 3.778 -12.622 1.00 91.12 90 ALA A C 1
ATOM 637 O O . ALA A 1 90 ? -5.988 5.000 -12.579 1.00 91.12 90 ALA A O 1
ATOM 638 N N . GLY A 1 91 ? -6.713 2.965 -13.217 1.00 88.56 91 GLY A N 1
ATOM 639 C CA . GLY A 1 91 ? -8.017 3.424 -13.682 1.00 88.56 91 GLY A CA 1
ATOM 640 C C . GLY A 1 91 ? -8.892 3.894 -12.519 1.00 88.56 91 GLY A C 1
ATOM 641 O O . GLY A 1 91 ? -8.724 3.466 -11.372 1.00 88.56 91 GLY A O 1
ATOM 642 N N . GLU A 1 92 ? -9.841 4.783 -12.811 1.00 90.69 92 GLU A N 1
ATOM 643 C CA . GLU A 1 92 ? -10.839 5.201 -11.829 1.00 90.69 92 GLU A CA 1
ATOM 644 C C . GLU A 1 92 ? -11.652 3.981 -11.364 1.00 90.69 92 GLU A C 1
ATOM 646 O O . GLU A 1 92 ? -12.251 3.278 -12.174 1.00 90.69 92 GLU A O 1
ATOM 651 N N . GLY A 1 93 ? -11.644 3.713 -10.055 1.00 91.50 93 GLY A N 1
ATOM 652 C CA . GLY A 1 93 ? -12.332 2.566 -9.451 1.00 91.50 93 GLY A CA 1
ATOM 653 C C . GLY A 1 93 ? -11.523 1.263 -9.378 1.00 91.50 93 GLY A C 1
ATOM 654 O O . GLY A 1 93 ? -11.902 0.377 -8.617 1.00 91.50 93 GLY A O 1
ATOM 655 N N . ASP A 1 94 ? -10.384 1.153 -10.070 1.00 92.44 94 ASP A N 1
ATOM 656 C CA . ASP A 1 94 ? -9.549 -0.064 -10.055 1.00 92.44 94 ASP A CA 1
ATOM 657 C C . ASP A 1 94 ? -8.594 -0.131 -8.852 1.00 92.44 94 ASP A C 1
ATOM 659 O O . ASP A 1 94 ? -7.972 -1.161 -8.579 1.00 92.44 94 ASP A O 1
ATOM 663 N N . HIS A 1 95 ? -8.444 0.978 -8.129 1.00 94.06 95 HIS A N 1
ATOM 664 C CA . HIS A 1 95 ? -7.543 1.097 -6.992 1.00 94.06 95 HIS A CA 1
ATOM 665 C C . HIS A 1 95 ? -8.240 1.809 -5.827 1.00 94.06 95 HIS A C 1
ATOM 667 O O . HIS A 1 95 ? -8.945 2.795 -6.057 1.00 94.06 95 HIS A O 1
ATOM 673 N N . PRO A 1 96 ? -8.021 1.374 -4.569 1.00 95.50 96 PRO A N 1
ATOM 674 C CA . PRO A 1 96 ? -8.571 2.062 -3.405 1.00 95.50 96 PRO A CA 1
ATOM 675 C C . PRO A 1 96 ? -8.152 3.531 -3.387 1.00 95.50 96 PRO A C 1
ATOM 677 O O . PRO A 1 96 ? -7.004 3.854 -3.740 1.00 95.50 96 PRO A O 1
ATOM 680 N N . ARG A 1 97 ? -9.039 4.427 -2.936 1.00 95.56 97 ARG A N 1
ATOM 681 C CA . ARG A 1 97 ? -8.728 5.860 -2.866 1.00 95.56 97 ARG A CA 1
ATOM 682 C C . ARG A 1 97 ? -7.444 6.057 -2.074 1.00 95.56 97 ARG A C 1
ATOM 684 O O . ARG A 1 97 ? -7.338 5.627 -0.929 1.00 95.56 97 ARG A O 1
ATOM 691 N N . THR A 1 98 ? -6.449 6.668 -2.705 1.00 95.88 98 THR A N 1
ATOM 692 C CA . THR A 1 98 ? -5.100 6.782 -2.151 1.00 95.88 98 THR A CA 1
ATOM 693 C C . THR A 1 98 ? -4.556 8.179 -2.409 1.00 95.88 98 THR A C 1
ATOM 695 O O . THR A 1 98 ? -4.694 8.697 -3.513 1.00 95.88 98 THR A O 1
ATOM 698 N N . ALA A 1 99 ? -3.924 8.775 -1.402 1.00 96.06 99 ALA A N 1
ATOM 699 C CA . ALA A 1 99 ? -3.281 10.079 -1.489 1.00 96.06 99 ALA A CA 1
ATOM 700 C C . ALA A 1 99 ? -1.917 10.066 -0.794 1.00 96.06 99 ALA A C 1
ATOM 702 O O . ALA A 1 99 ? -1.685 9.316 0.158 1.00 96.06 99 ALA A O 1
ATOM 703 N N . LEU A 1 100 ? -1.017 10.920 -1.275 1.00 96.31 100 LEU A N 1
ATOM 704 C CA . LEU A 1 100 ? 0.244 11.228 -0.613 1.00 96.31 100 LEU A CA 1
ATOM 705 C C . LEU A 1 100 ? 0.058 12.515 0.191 1.00 96.31 100 LEU A C 1
ATOM 707 O O . LEU A 1 100 ? -0.309 13.533 -0.386 1.00 96.31 100 LEU A O 1
ATOM 711 N N . VAL A 1 101 ? 0.343 12.467 1.489 1.00 97.44 101 VAL A N 1
ATOM 712 C CA . VAL A 1 101 ? 0.260 13.616 2.399 1.00 97.44 101 VAL A CA 1
ATOM 713 C C . VAL A 1 101 ? 1.625 13.885 3.026 1.00 97.44 101 VAL A C 1
ATOM 715 O O . VAL A 1 101 ? 2.356 12.961 3.399 1.00 97.44 101 VAL A O 1
ATOM 718 N N . GLY A 1 102 ? 2.004 15.154 3.106 1.00 96.94 102 GLY A N 1
ATOM 719 C CA . GLY A 1 102 ? 3.301 15.617 3.593 1.00 96.94 102 GLY A CA 1
ATOM 720 C C . GLY A 1 102 ? 3.260 16.315 4.948 1.00 96.94 102 GLY A C 1
ATOM 721 O O . GLY A 1 102 ? 4.312 16.505 5.550 1.00 96.94 102 GLY A O 1
ATOM 722 N N . ASN A 1 103 ? 2.082 16.692 5.444 1.00 97.38 103 ASN A N 1
ATOM 723 C CA . ASN A 1 103 ? 1.920 17.392 6.717 1.00 97.38 103 ASN A CA 1
ATOM 724 C C . ASN A 1 103 ? 0.524 17.147 7.328 1.00 97.38 103 ASN A C 1
ATOM 726 O O . ASN A 1 103 ? -0.315 16.460 6.746 1.00 97.38 103 ASN A O 1
ATOM 730 N N . GLU A 1 104 ? 0.301 17.691 8.528 1.00 97.50 104 GLU A N 1
ATOM 731 C CA . GLU A 1 104 ? -0.972 17.569 9.250 1.00 97.50 104 GLU A CA 1
ATOM 732 C C . GLU A 1 104 ? -2.139 18.267 8.536 1.00 97.50 104 GLU A C 1
ATOM 734 O O . GLU A 1 104 ? -3.256 17.761 8.580 1.00 97.50 104 GLU A O 1
ATOM 739 N N . GLU A 1 105 ? -1.896 19.402 7.879 1.00 98.06 105 GLU A N 1
ATOM 740 C CA . GLU A 1 105 ? -2.930 20.165 7.169 1.00 98.06 105 GLU A CA 1
ATOM 741 C C . GLU A 1 105 ? -3.492 19.355 5.995 1.00 98.06 105 GLU A C 1
ATOM 743 O O . GLU A 1 105 ? -4.690 19.093 5.954 1.00 98.06 105 GLU A O 1
ATOM 748 N N . GLU A 1 106 ? -2.622 18.819 5.134 1.00 98.00 106 GLU A N 1
ATOM 749 C CA . GLU A 1 106 ? -3.004 17.928 4.030 1.00 98.00 106 GLU A CA 1
ATOM 750 C C . GLU A 1 106 ? -3.730 16.665 4.520 1.00 98.00 106 GLU A C 1
ATOM 752 O O . GLU A 1 106 ? -4.665 16.184 3.878 1.00 98.00 106 GLU A O 1
ATOM 757 N N . LEU A 1 107 ? -3.317 16.120 5.670 1.00 97.19 107 LEU A N 1
ATOM 758 C CA . LEU A 1 107 ? -3.979 14.971 6.287 1.00 97.19 107 LEU A CA 1
ATOM 759 C C . LEU A 1 107 ? -5.398 15.328 6.754 1.00 97.19 107 LEU A C 1
ATOM 761 O O . LEU A 1 107 ? -6.327 14.558 6.521 1.00 97.19 107 LEU A O 1
ATOM 765 N N . ARG A 1 108 ? -5.587 16.491 7.388 1.00 96.94 108 ARG A N 1
ATOM 766 C CA . ARG A 1 108 ? -6.909 16.982 7.810 1.00 96.94 108 ARG A CA 1
ATOM 767 C C . ARG A 1 108 ? -7.807 17.273 6.620 1.00 96.94 108 ARG A C 1
ATOM 769 O O . ARG A 1 108 ? -8.968 16.875 6.640 1.00 96.94 108 ARG A O 1
ATOM 776 N N . ASP A 1 109 ? -7.266 17.902 5.586 1.00 97.44 109 ASP A N 1
ATOM 777 C CA . ASP A 1 109 ? -7.996 18.197 4.357 1.00 97.44 109 ASP A CA 1
ATOM 778 C C . ASP A 1 109 ? -8.478 16.920 3.669 1.00 97.44 109 ASP A C 1
ATOM 780 O O . ASP A 1 109 ? -9.628 16.853 3.238 1.00 97.44 109 ASP A O 1
ATOM 784 N N . PHE A 1 110 ? -7.651 15.870 3.639 1.00 96.88 110 PHE A N 1
ATOM 785 C CA . PHE A 1 110 ? -8.051 14.568 3.101 1.00 96.88 110 PHE A CA 1
ATOM 786 C C . PHE A 1 110 ? -9.274 13.976 3.825 1.00 96.88 110 PHE A C 1
ATOM 788 O O . PHE A 1 110 ? -10.116 13.348 3.181 1.00 96.88 110 PHE A O 1
ATOM 795 N N . PHE A 1 111 ? -9.377 14.182 5.143 1.00 96.94 111 PHE A N 1
ATOM 796 C CA . PHE A 1 111 ? -10.423 13.616 6.003 1.00 96.94 111 PHE A CA 1
ATOM 797 C C . PHE A 1 111 ? -11.612 14.541 6.281 1.00 96.94 111 PHE A C 1
ATOM 799 O O . PHE A 1 111 ? -12.550 14.125 6.961 1.00 96.94 111 PHE A O 1
ATOM 806 N N . LYS A 1 112 ? -11.598 15.774 5.768 1.00 95.06 112 LYS A N 1
ATOM 807 C CA . LYS A 1 112 ? -12.586 16.815 6.086 1.00 95.06 112 LYS A CA 1
ATOM 808 C C . LYS A 1 112 ? -14.039 16.354 5.923 1.00 95.06 112 LYS A C 1
ATOM 810 O O . LYS A 1 112 ? -14.874 16.690 6.758 1.00 95.06 112 LYS A O 1
ATOM 815 N N . ASP A 1 113 ? -14.299 15.551 4.895 1.00 93.44 113 ASP A N 1
ATOM 816 C CA . ASP A 1 113 ? -15.639 15.073 4.540 1.00 93.44 113 ASP A CA 1
ATOM 817 C C . ASP A 1 113 ? -15.864 13.588 4.885 1.00 93.44 113 ASP A C 1
ATOM 819 O O . ASP A 1 113 ? -16.895 13.016 4.539 1.00 93.44 113 ASP A O 1
ATOM 823 N N . GLU A 1 114 ? -14.912 12.939 5.562 1.00 94.62 114 GLU A N 1
ATOM 824 C CA . GLU A 1 114 ? -15.006 11.510 5.891 1.00 94.62 114 GLU A CA 1
ATOM 825 C C . GLU A 1 114 ? -15.579 11.261 7.291 1.00 94.62 114 GLU A C 1
ATOM 827 O O . GLU A 1 114 ? -15.946 10.130 7.610 1.00 94.62 114 GLU A O 1
ATOM 832 N N . ALA A 1 115 ? -15.691 12.286 8.138 1.00 90.88 115 ALA A N 1
ATOM 833 C CA . ALA A 1 115 ? -16.212 12.141 9.493 1.00 90.88 115 ALA A CA 1
ATOM 834 C C . ALA A 1 115 ? -17.654 11.602 9.509 1.00 90.88 115 ALA A C 1
ATOM 836 O O . ALA A 1 115 ? -18.566 12.180 8.924 1.00 90.88 115 ALA A O 1
ATOM 837 N N . GLY A 1 116 ? -17.869 10.493 10.217 1.00 90.88 116 GLY A N 1
ATOM 838 C CA . GLY A 1 116 ? -19.160 9.806 10.287 1.00 90.88 116 GLY A CA 1
ATOM 839 C C . GLY A 1 116 ? -19.463 8.905 9.085 1.00 90.88 116 GLY A C 1
ATOM 840 O O . GLY A 1 116 ? -20.511 8.265 9.074 1.00 90.88 116 GLY A O 1
ATOM 841 N N . SER A 1 117 ? -18.561 8.801 8.102 1.00 94.19 117 SER A N 1
ATOM 842 C CA . SER A 1 117 ? -18.741 7.923 6.935 1.00 94.19 117 SER A CA 1
ATOM 843 C C . SER A 1 117 ? -18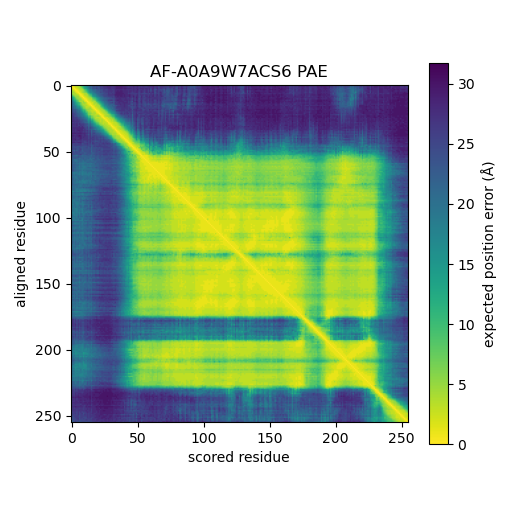.711 6.433 7.285 1.00 94.19 117 SER A C 1
ATOM 845 O O . SER A 1 117 ? -19.163 5.612 6.491 1.00 94.19 117 SER A O 1
ATOM 847 N N . GLY A 1 118 ? -18.138 6.071 8.439 1.00 92.06 118 GLY A N 1
ATOM 848 C CA . GLY A 1 118 ? -17.884 4.676 8.814 1.00 92.06 118 GLY A CA 1
ATOM 849 C C . GLY A 1 118 ? -16.752 4.017 8.021 1.00 92.06 118 GLY A C 1
ATOM 850 O O . GLY A 1 118 ? -16.464 2.842 8.233 1.00 92.06 118 GLY A O 1
ATOM 851 N N . LYS A 1 119 ? -16.089 4.750 7.118 1.00 95.19 119 LYS A N 1
ATOM 852 C CA . LYS A 1 119 ? -14.942 4.231 6.374 1.00 95.19 119 LYS A CA 1
ATOM 853 C C . LYS A 1 119 ? -13.718 4.105 7.263 1.00 95.19 119 LYS A C 1
ATOM 855 O O . LYS A 1 119 ? -13.553 4.809 8.260 1.00 95.19 119 LYS A O 1
ATOM 860 N N . ARG A 1 120 ? -12.811 3.234 6.836 1.00 94.94 120 ARG A N 1
ATOM 861 C CA . ARG A 1 120 ? -11.512 3.031 7.469 1.00 94.94 120 ARG A CA 1
ATOM 862 C C . ARG A 1 120 ? -10.410 3.355 6.483 1.00 94.94 120 ARG A C 1
ATOM 864 O O . ARG A 1 120 ? -10.514 3.070 5.293 1.00 94.94 120 ARG A O 1
ATOM 871 N N . TYR A 1 121 ? -9.331 3.918 6.997 1.00 96.44 121 TYR A N 1
ATOM 872 C CA . TYR A 1 121 ? -8.155 4.264 6.219 1.00 96.44 121 TYR A CA 1
ATOM 873 C C . TYR A 1 121 ? -6.912 3.704 6.875 1.00 96.44 121 TYR A C 1
ATOM 875 O O . TYR A 1 121 ? -6.815 3.575 8.094 1.00 96.44 121 TYR A O 1
ATOM 883 N N . VAL A 1 122 ? -5.936 3.387 6.041 1.00 95.25 122 VAL A N 1
ATOM 884 C CA . VAL A 1 122 ? -4.625 2.941 6.460 1.00 95.25 122 VAL A CA 1
ATOM 885 C C . VAL A 1 122 ? -3.571 3.935 6.007 1.00 95.25 122 VAL A C 1
ATOM 887 O O . VAL A 1 122 ? -3.492 4.302 4.835 1.00 95.25 122 VAL A O 1
ATOM 890 N N . VAL A 1 123 ? -2.750 4.368 6.954 1.00 96.06 123 VAL A N 1
ATOM 891 C CA . VAL A 1 123 ? -1.664 5.314 6.737 1.00 96.06 123 VAL A CA 1
ATOM 892 C C . VAL A 1 123 ? -0.343 4.569 6.833 1.00 96.06 123 VAL A C 1
ATOM 894 O O . VAL A 1 123 ? -0.061 3.891 7.822 1.00 96.06 123 VAL A O 1
ATOM 897 N N . LYS A 1 124 ? 0.460 4.663 5.774 1.00 94.06 124 LYS A N 1
ATOM 898 C CA . LYS A 1 124 ? 1.713 3.920 5.605 1.00 94.06 124 LYS A CA 1
ATOM 899 C C . LYS A 1 124 ? 2.839 4.883 5.246 1.00 94.06 124 LYS A C 1
ATOM 901 O O . LYS A 1 124 ? 2.609 5.892 4.584 1.00 94.06 124 LYS A O 1
ATOM 906 N N . TYR A 1 125 ? 4.071 4.534 5.591 1.00 92.38 125 TYR A N 1
ATOM 907 C CA . TYR A 1 125 ? 5.241 5.168 4.982 1.00 92.38 125 TYR A CA 1
ATOM 908 C C . TYR A 1 125 ? 5.270 4.900 3.471 1.00 92.38 125 TYR A C 1
ATOM 910 O O . TYR A 1 125 ? 4.893 3.812 3.012 1.00 92.38 125 TYR A O 1
ATOM 918 N N . SER A 1 126 ? 5.720 5.893 2.702 1.00 88.06 126 SER A N 1
ATOM 919 C CA . SER A 1 126 ? 5.772 5.807 1.236 1.00 88.06 126 SER A CA 1
ATOM 920 C C . SER A 1 126 ? 6.728 4.718 0.724 1.00 88.06 126 SER A C 1
ATOM 922 O O . SER A 1 126 ? 6.451 4.082 -0.294 1.00 88.06 126 SER A O 1
ATOM 924 N N . ASP A 1 127 ? 7.786 4.427 1.477 1.00 83.81 127 ASP A N 1
ATOM 925 C CA . ASP A 1 127 ? 8.877 3.508 1.144 1.00 83.81 127 ASP A CA 1
ATOM 926 C C . ASP A 1 127 ? 8.922 2.236 2.016 1.00 83.81 127 ASP A C 1
ATOM 928 O O . ASP A 1 127 ? 9.698 1.321 1.737 1.00 83.81 127 ASP A O 1
ATOM 932 N N . SER A 1 128 ? 8.066 2.125 3.039 1.00 81.81 128 SER A N 1
ATOM 933 C CA . SER A 1 128 ? 8.043 0.953 3.926 1.00 81.81 128 SER A CA 1
ATOM 934 C C . SER A 1 128 ? 7.666 -0.327 3.180 1.00 81.81 128 SER A C 1
ATOM 936 O O . SER A 1 128 ? 6.698 -0.381 2.412 1.00 81.81 128 SER A O 1
ATOM 938 N N . SER A 1 129 ? 8.400 -1.399 3.459 1.00 72.62 129 SER A N 1
ATOM 939 C CA . SER A 1 129 ? 8.033 -2.770 3.110 1.00 72.62 129 SER A CA 1
ATOM 940 C C . SER A 1 129 ? 7.565 -3.516 4.370 1.00 72.62 129 SER A C 1
ATOM 942 O O . SER A 1 129 ? 7.855 -3.109 5.490 1.00 72.62 129 SER A O 1
ATOM 944 N N . ASN A 1 130 ? 6.795 -4.595 4.204 1.00 77.31 130 ASN A N 1
ATOM 945 C CA . ASN A 1 130 ? 6.370 -5.486 5.301 1.00 77.31 130 ASN A CA 1
ATOM 946 C C . ASN A 1 130 ? 5.453 -4.875 6.374 1.00 77.31 130 ASN A C 1
ATOM 948 O O . ASN A 1 130 ? 5.482 -5.304 7.523 1.00 77.31 130 ASN A O 1
ATOM 952 N N . ALA A 1 131 ? 4.608 -3.909 6.003 1.00 80.25 131 ALA A N 1
ATOM 953 C CA . ALA A 1 131 ? 3.587 -3.350 6.896 1.00 80.25 131 ALA A CA 1
ATOM 954 C C . ALA A 1 131 ? 4.127 -2.659 8.170 1.00 80.25 131 ALA A C 1
ATOM 956 O O . ALA A 1 131 ? 3.369 -2.400 9.105 1.00 80.25 131 ALA A O 1
ATOM 957 N N . TYR A 1 132 ? 5.418 -2.315 8.205 1.00 83.12 132 TYR A N 1
ATOM 958 C CA . TYR A 1 132 ? 6.009 -1.606 9.335 1.00 83.12 132 TYR A CA 1
ATOM 959 C C . TYR A 1 132 ? 5.435 -0.190 9.465 1.00 83.12 132 TYR A C 1
ATOM 961 O O . TYR A 1 132 ? 5.341 0.536 8.467 1.00 83.12 132 TYR A O 1
ATOM 969 N N . GLY A 1 133 ? 5.076 0.191 10.696 1.00 85.69 133 GLY A N 1
ATOM 970 C CA . GLY A 1 133 ? 4.612 1.541 11.028 1.00 85.69 133 GLY A CA 1
ATOM 971 C C . GLY A 1 133 ? 3.252 1.908 10.430 1.00 85.69 133 GLY A C 1
ATOM 972 O O . GLY A 1 133 ? 3.002 3.075 10.140 1.00 85.69 133 GLY A O 1
ATOM 973 N N . MET A 1 134 ? 2.386 0.921 10.181 1.00 90.38 134 MET A N 1
ATOM 974 C CA . MET A 1 134 ? 1.033 1.181 9.692 1.00 90.38 134 MET A CA 1
ATOM 975 C C . MET A 1 134 ? 0.134 1.711 10.809 1.00 90.38 134 MET A C 1
ATOM 977 O O . MET A 1 134 ? -0.003 1.075 11.852 1.00 90.38 134 MET A O 1
ATOM 981 N N . ASN A 1 135 ? -0.527 2.835 10.547 1.00 93.00 135 ASN A N 1
ATOM 982 C CA . ASN A 1 135 ? -1.578 3.386 11.394 1.00 93.00 135 ASN A CA 1
ATOM 983 C C . ASN A 1 135 ? -2.938 3.185 10.715 1.00 93.00 135 ASN A C 1
ATOM 985 O O . ASN A 1 135 ? -3.038 3.270 9.492 1.00 93.00 135 ASN A O 1
ATOM 989 N N . PHE A 1 136 ? -3.983 2.939 11.500 1.00 93.50 136 PHE A N 1
ATOM 990 C CA . PHE A 1 136 ? -5.361 2.876 11.014 1.00 93.50 136 PHE A CA 1
ATOM 991 C C . PHE A 1 136 ? -6.142 4.066 11.563 1.00 93.50 136 PHE A C 1
ATOM 993 O O . PHE A 1 136 ? -5.956 4.447 12.718 1.00 93.50 136 PHE A O 1
ATOM 1000 N N . ILE A 1 137 ? -6.989 4.653 10.724 1.00 94.69 137 ILE A N 1
ATOM 1001 C CA . ILE A 1 137 ? -7.880 5.754 11.080 1.00 94.69 137 ILE A CA 1
ATOM 1002 C C . ILE A 1 137 ? -9.302 5.293 10.784 1.00 94.69 137 ILE A C 1
ATOM 1004 O O . ILE A 1 137 ? -9.621 4.940 9.649 1.00 94.69 137 ILE A O 1
ATOM 1008 N N . ASP A 1 138 ? -10.124 5.270 11.828 1.00 92.44 138 ASP A N 1
ATOM 1009 C CA . ASP A 1 138 ? -11.549 4.976 11.742 1.00 92.44 138 ASP A CA 1
ATOM 1010 C C . ASP A 1 138 ? -12.324 6.296 11.669 1.00 92.44 138 ASP A C 1
ATOM 1012 O O . ASP A 1 138 ? -12.203 7.156 12.547 1.00 92.44 138 ASP A O 1
ATOM 1016 N N . CYS A 1 139 ? -13.102 6.460 10.603 1.00 94.62 139 CYS A N 1
ATOM 1017 C CA . CYS A 1 139 ? -13.903 7.647 10.347 1.00 94.62 139 CYS A CA 1
ATOM 1018 C C . CYS A 1 139 ? -15.371 7.476 10.783 1.00 94.62 139 CYS A C 1
ATOM 1020 O O . CYS A 1 139 ? -16.225 8.273 10.407 1.00 94.62 139 CYS A O 1
ATOM 1022 N N . GLY A 1 140 ? -15.701 6.470 11.595 1.00 92.12 140 GLY A N 1
ATOM 1023 C CA . GLY A 1 140 ? -17.030 6.258 12.175 1.00 92.12 140 GLY A CA 1
ATOM 1024 C C . GLY A 1 140 ? -17.423 7.298 13.228 1.00 92.12 140 GLY A C 1
ATOM 1025 O O . GLY A 1 140 ? -18.605 7.465 13.519 1.00 92.12 140 GLY A O 1
ATOM 1026 N N . SER A 1 141 ? -16.457 8.039 13.779 1.00 91.44 141 SER A N 1
ATOM 1027 C CA . SER A 1 141 ? -16.708 9.199 14.640 1.00 91.44 141 SER A CA 1
ATOM 1028 C C . SER A 1 141 ? -15.642 10.278 14.452 1.00 91.44 141 SER A C 1
ATOM 1030 O O . SER A 1 141 ? -14.479 9.969 14.196 1.00 91.44 141 SER A O 1
ATOM 1032 N N . GLN A 1 142 ? -16.019 11.546 14.649 1.00 90.94 142 GLN A N 1
ATOM 1033 C CA . GLN A 1 142 ? -15.079 12.675 14.612 1.00 90.94 142 GLN A CA 1
ATOM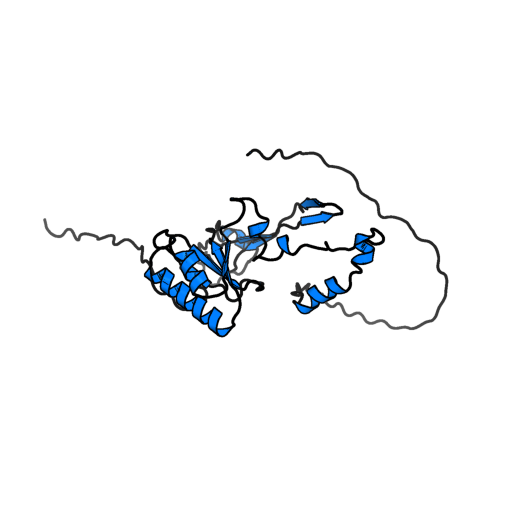 1034 C C . GLN A 1 142 ? -13.941 12.503 15.632 1.00 90.94 142 GLN A C 1
ATOM 1036 O O . GLN A 1 142 ? -12.781 12.741 15.317 1.00 90.94 142 GLN A O 1
ATOM 1041 N N . VAL A 1 143 ? -14.265 12.038 16.845 1.00 90.25 143 VAL A N 1
ATOM 1042 C CA . VAL A 1 143 ? -13.294 11.868 17.939 1.00 90.25 143 VAL A CA 1
ATOM 1043 C C . VAL A 1 143 ? -12.247 10.803 17.605 1.00 90.25 143 VAL A C 1
ATOM 1045 O O . VAL A 1 143 ? -11.055 11.038 17.807 1.00 90.25 143 VAL A O 1
ATOM 1048 N N . GLY A 1 144 ? -12.675 9.647 17.085 1.00 88.50 144 GLY A N 1
ATOM 1049 C CA . GLY A 1 144 ? -11.764 8.575 16.672 1.00 88.50 144 GLY A CA 1
ATOM 1050 C C . GLY A 1 144 ? -10.861 9.010 15.517 1.00 88.50 144 GLY A C 1
ATOM 1051 O O . GLY A 1 144 ? -9.644 8.818 15.571 1.00 88.50 144 GLY A O 1
ATOM 1052 N N . MET A 1 145 ? -11.445 9.691 14.530 1.00 92.94 145 MET A N 1
ATOM 1053 C CA . MET A 1 145 ? -10.716 10.244 13.395 1.00 92.94 145 MET A CA 1
ATOM 1054 C C . MET A 1 145 ? -9.654 11.260 13.840 1.00 92.94 145 MET A C 1
ATOM 1056 O O . MET A 1 145 ? -8.485 11.119 13.483 1.00 92.94 145 MET A O 1
ATOM 1060 N N . ASP A 1 146 ? -10.017 12.238 14.677 1.00 93.25 146 ASP A N 1
ATOM 1061 C CA . ASP A 1 146 ? -9.094 13.264 15.180 1.00 93.25 146 ASP A CA 1
ATOM 1062 C C . ASP A 1 146 ? -7.946 12.675 16.007 1.00 93.25 146 ASP A C 1
ATOM 1064 O O . ASP A 1 146 ? -6.811 13.153 15.923 1.00 93.25 146 ASP A O 1
ATOM 1068 N N . ALA A 1 147 ? -8.217 11.632 16.798 1.00 93.12 147 ALA A N 1
ATOM 1069 C CA . ALA A 1 147 ? -7.187 10.921 17.548 1.00 93.12 147 ALA A CA 1
ATOM 1070 C C . ALA A 1 147 ? -6.184 10.226 16.611 1.00 93.12 147 ALA A C 1
ATOM 1072 O O . ALA A 1 147 ? -4.972 10.354 16.803 1.00 93.12 147 ALA A O 1
ATOM 1073 N N . GLY A 1 148 ? -6.676 9.547 15.569 1.00 93.38 148 GLY A N 1
ATOM 1074 C CA . GLY A 1 148 ? -5.842 8.911 14.549 1.00 93.38 148 GLY A CA 1
ATOM 1075 C C . GLY A 1 148 ? -4.997 9.917 13.762 1.00 93.38 148 GLY A C 1
ATOM 1076 O O . GLY A 1 148 ? -3.785 9.737 13.630 1.00 93.38 148 GLY A O 1
ATOM 1077 N N . VAL A 1 149 ? -5.611 11.015 13.309 1.00 95.94 149 VAL A N 1
ATOM 1078 C CA . VAL A 1 149 ? -4.934 12.112 12.597 1.00 95.94 149 VAL A CA 1
ATOM 1079 C C . VAL A 1 149 ? -3.833 12.727 13.455 1.00 95.94 149 VAL A C 1
ATOM 1081 O O . VAL A 1 149 ? -2.713 12.894 12.975 1.00 95.94 149 VAL A O 1
ATOM 1084 N N . ARG A 1 150 ? -4.108 13.015 14.734 1.00 95.81 150 ARG A N 1
ATOM 1085 C CA . ARG A 1 150 ? -3.118 13.593 15.655 1.00 95.81 150 ARG A CA 1
ATOM 1086 C C . ARG A 1 150 ? -1.897 12.692 15.819 1.00 95.81 150 ARG A C 1
ATOM 1088 O O . ARG A 1 150 ? -0.778 13.185 15.726 1.00 95.81 150 ARG A O 1
ATOM 1095 N N . LYS A 1 151 ? -2.108 11.388 16.021 1.00 95.25 151 LYS A N 1
ATOM 1096 C CA . LYS A 1 151 ? -1.017 10.413 16.157 1.00 95.25 151 LYS A CA 1
ATOM 1097 C C . LYS A 1 151 ? -0.144 10.379 14.901 1.00 95.25 151 LYS A C 1
ATOM 1099 O O . LYS A 1 151 ? 1.070 10.506 14.984 1.00 95.25 151 LYS A O 1
ATOM 1104 N N . VAL A 1 152 ? -0.764 10.264 13.726 1.00 96.12 152 VAL A N 1
ATOM 1105 C CA . VAL A 1 152 ? -0.033 10.263 12.450 1.00 96.12 152 VAL A CA 1
ATOM 1106 C C . VAL A 1 152 ? 0.727 11.577 12.250 1.00 96.12 152 VAL A C 1
ATOM 1108 O O . VAL A 1 152 ? 1.873 11.556 11.809 1.00 96.12 152 VAL A O 1
ATOM 1111 N N . ALA A 1 153 ? 0.129 12.715 12.601 1.00 97.00 153 ALA A N 1
ATOM 1112 C CA . ALA A 1 153 ? 0.778 14.019 12.518 1.00 97.00 153 ALA A CA 1
ATOM 1113 C C . ALA A 1 153 ? 1.973 14.160 13.479 1.00 97.00 153 ALA A C 1
ATOM 1115 O O . ALA A 1 153 ? 2.949 14.832 13.148 1.00 97.00 153 ALA A O 1
ATOM 1116 N N . GLU A 1 154 ? 1.920 13.549 14.665 1.00 96.19 154 GLU A N 1
ATOM 1117 C CA . GLU A 1 154 ? 3.065 13.44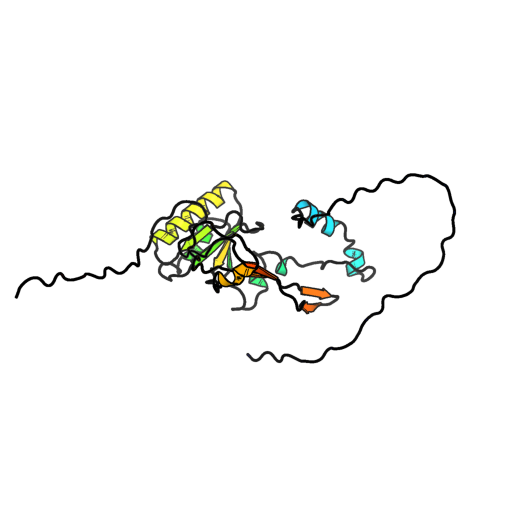8 15.580 1.00 96.19 154 GLU A CA 1
ATOM 1118 C C . GLU A 1 154 ? 4.205 12.640 14.953 1.00 96.19 154 GLU A C 1
ATOM 1120 O O . GLU A 1 154 ? 5.329 13.143 14.899 1.00 96.19 154 GLU A O 1
ATOM 1125 N N . ASP A 1 155 ? 3.904 11.461 14.397 1.00 94.38 155 ASP A N 1
ATOM 1126 C CA . ASP A 1 155 ? 4.887 10.619 13.702 1.00 94.38 155 ASP A CA 1
ATOM 1127 C C . ASP A 1 155 ? 5.533 11.387 12.531 1.00 94.38 155 ASP A C 1
ATOM 1129 O O . ASP A 1 155 ? 6.757 11.446 12.417 1.00 94.38 155 ASP A O 1
ATOM 1133 N N . MET A 1 156 ? 4.720 12.052 11.700 1.00 95.94 156 MET A N 1
ATOM 1134 C CA . MET A 1 156 ? 5.186 12.852 10.559 1.00 95.94 156 MET A CA 1
ATOM 1135 C C . MET A 1 156 ? 6.047 14.046 10.977 1.00 95.94 156 MET A C 1
ATOM 1137 O O . MET A 1 156 ? 7.000 14.392 10.286 1.00 95.94 156 MET A O 1
ATOM 1141 N N . ARG A 1 157 ? 5.742 14.705 12.102 1.00 96.44 157 ARG A N 1
ATOM 1142 C CA . ARG A 1 157 ? 6.587 15.792 12.627 1.00 96.44 157 ARG A CA 1
ATOM 1143 C C . ARG A 1 157 ? 7.925 15.272 13.141 1.00 96.44 157 ARG A C 1
ATOM 1145 O O . ARG A 1 157 ? 8.927 15.976 13.011 1.00 96.44 157 ARG A O 1
ATOM 1152 N N . ALA A 1 158 ? 7.933 14.077 13.729 1.00 95.31 158 ALA A N 1
ATOM 1153 C CA . ALA A 1 158 ? 9.131 13.463 14.282 1.00 95.31 158 ALA A CA 1
ATOM 1154 C C . ALA A 1 158 ? 10.116 13.035 13.184 1.00 95.31 158 ALA A C 1
ATOM 1156 O O . ALA A 1 158 ? 11.302 13.348 13.288 1.00 95.31 158 ALA A O 1
ATOM 1157 N N . ASP A 1 159 ? 9.637 12.370 12.129 1.00 95.12 159 ASP A N 1
ATOM 1158 C CA . ASP A 1 159 ? 10.498 11.863 11.051 1.00 95.12 159 ASP A CA 1
ATOM 1159 C C . ASP A 1 159 ? 10.587 12.759 9.809 1.00 95.12 159 ASP A C 1
ATOM 1161 O O . ASP A 1 159 ? 11.540 12.632 9.045 1.00 95.12 159 ASP A O 1
ATOM 1165 N N . LYS A 1 160 ? 9.675 13.727 9.649 1.00 95.00 160 LYS A N 1
ATOM 1166 C CA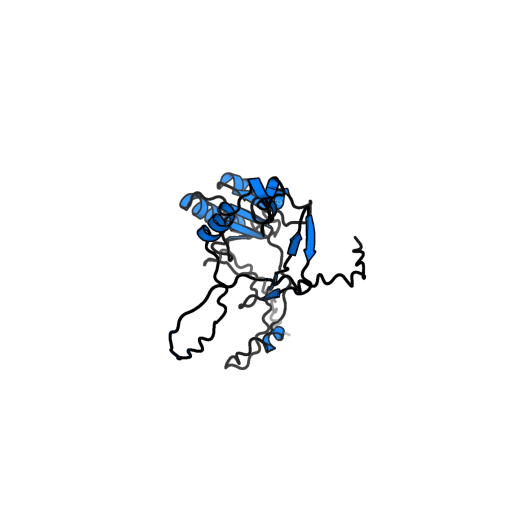 . LYS A 1 160 ? 9.581 14.632 8.487 1.00 95.00 160 LYS A CA 1
ATOM 1167 C C . LYS A 1 160 ? 9.327 13.908 7.160 1.00 95.00 160 LYS A C 1
ATOM 1169 O O . LYS A 1 160 ? 9.585 14.478 6.098 1.00 95.00 160 LYS A O 1
ATOM 1174 N N . ASP A 1 161 ? 8.788 12.691 7.210 1.00 94.56 161 ASP A N 1
ATOM 1175 C CA . ASP A 1 161 ? 8.516 11.882 6.028 1.00 94.56 161 ASP A CA 1
ATOM 1176 C C . ASP A 1 161 ? 7.057 11.959 5.573 1.00 94.56 161 ASP A C 1
ATOM 1178 O O . ASP A 1 161 ? 6.108 12.074 6.353 1.00 94.56 161 ASP A O 1
ATOM 1182 N N . LYS A 1 162 ? 6.860 11.810 4.261 1.00 95.38 162 LYS A N 1
ATOM 1183 C CA . LYS A 1 162 ? 5.524 11.745 3.658 1.00 95.38 162 LYS A CA 1
ATOM 1184 C C . LYS A 1 162 ? 4.841 10.411 3.949 1.00 95.38 162 LYS A C 1
ATOM 1186 O O . LYS A 1 162 ? 5.489 9.366 4.066 1.00 95.38 162 LYS A O 1
ATOM 1191 N N . ARG A 1 163 ? 3.510 10.427 3.984 1.00 96.19 163 ARG A N 1
ATOM 1192 C CA . ARG A 1 163 ? 2.671 9.247 4.206 1.00 96.19 163 ARG A CA 1
ATOM 1193 C C . ARG A 1 163 ? 1.737 8.993 3.038 1.00 96.19 163 ARG A C 1
ATOM 1195 O O . ARG A 1 163 ? 1.241 9.916 2.406 1.00 96.19 163 ARG A O 1
ATOM 1202 N N . VAL A 1 164 ? 1.477 7.720 2.785 1.00 96.38 164 VAL A N 1
ATOM 1203 C CA . VAL A 1 164 ? 0.423 7.266 1.884 1.00 96.38 164 VAL A CA 1
ATOM 1204 C C . VAL A 1 164 ? -0.802 6.960 2.732 1.00 96.38 164 VAL A C 1
ATOM 1206 O O . VAL A 1 164 ? -0.758 6.054 3.566 1.00 96.38 164 VAL A O 1
ATOM 1209 N N . VAL A 1 165 ? -1.876 7.711 2.519 1.00 97.38 165 VAL A N 1
ATOM 1210 C CA . VAL A 1 165 ? -3.201 7.451 3.088 1.00 97.38 165 VAL A CA 1
ATOM 1211 C C . VAL A 1 165 ? -3.989 6.673 2.050 1.00 97.38 165 VAL A C 1
ATOM 1213 O O . VAL A 1 165 ? -4.075 7.098 0.902 1.00 97.38 165 VAL A O 1
ATOM 1216 N N . GLN A 1 166 ? -4.530 5.522 2.425 1.00 96.75 166 GLN A N 1
ATOM 1217 C CA . GLN A 1 166 ? -5.237 4.628 1.517 1.00 96.75 166 GLN A CA 1
ATOM 1218 C C . GLN A 1 166 ? -6.509 4.114 2.179 1.00 96.75 166 GLN A C 1
ATOM 1220 O O . GLN A 1 166 ? -6.477 3.707 3.337 1.00 96.75 166 GLN A O 1
ATOM 1225 N N . GLU A 1 167 ? -7.618 4.114 1.451 1.00 96.75 167 GLU A N 1
ATOM 1226 C CA . GLU A 1 167 ? -8.864 3.493 1.891 1.00 96.75 167 GLU A CA 1
ATOM 1227 C C . GLU A 1 167 ? -8.637 2.010 2.208 1.00 96.75 167 GLU A C 1
ATOM 1229 O O . GLU A 1 167 ? -7.999 1.273 1.449 1.00 96.75 167 GLU A O 1
ATOM 1234 N N . TYR A 1 168 ? -9.100 1.586 3.380 1.00 95.38 168 TYR A N 1
ATOM 1235 C CA . TYR A 1 168 ? -8.963 0.218 3.841 1.00 95.38 168 TYR A CA 1
ATOM 1236 C C . TYR A 1 168 ? -10.082 -0.637 3.255 1.00 95.38 168 TYR A C 1
ATOM 1238 O O . TYR A 1 168 ? -11.259 -0.386 3.494 1.00 95.38 168 TYR A O 1
ATOM 1246 N N . ILE A 1 169 ? -9.695 -1.671 2.512 1.00 94.38 169 ILE A N 1
ATOM 1247 C CA . ILE A 1 169 ? -10.631 -2.652 1.971 1.00 94.38 169 ILE A CA 1
ATOM 1248 C C . ILE A 1 169 ? -10.867 -3.734 3.016 1.00 94.38 169 ILE A C 1
ATOM 1250 O O . ILE A 1 169 ? -9.911 -4.336 3.519 1.00 94.38 169 ILE A O 1
ATOM 1254 N N . GLU A 1 170 ? -12.137 -3.985 3.322 1.00 92.25 170 GLU A N 1
ATOM 1255 C CA . GLU A 1 170 ? -12.524 -5.064 4.222 1.00 92.25 170 GLU A CA 1
ATOM 1256 C C . GLU A 1 170 ? -12.063 -6.406 3.646 1.00 92.25 170 GLU A C 1
ATOM 1258 O O . GLU A 1 170 ? -12.344 -6.720 2.483 1.00 92.25 170 GLU A O 1
ATOM 1263 N N . PRO A 1 171 ? -11.281 -7.186 4.408 1.00 93.44 171 PRO A N 1
ATOM 1264 C CA . PRO A 1 171 ? -10.683 -8.389 3.868 1.00 93.44 171 PRO A CA 1
ATOM 1265 C C . PRO A 1 171 ? -11.731 -9.487 3.718 1.00 93.44 171 PRO A C 1
ATOM 1267 O O . PRO A 1 171 ? -12.551 -9.710 4.607 1.00 93.44 171 PRO A O 1
ATOM 1270 N N . LEU A 1 172 ? -11.615 -10.265 2.643 1.00 93.94 172 LEU A N 1
ATOM 1271 C CA . LEU A 1 172 ? -12.226 -11.586 2.620 1.00 93.94 172 LEU A CA 1
ATOM 1272 C C . LEU A 1 172 ? -11.532 -12.463 3.668 1.00 93.94 172 LEU A C 1
ATOM 1274 O O . LEU A 1 172 ? -10.298 -12.536 3.721 1.00 93.94 172 LEU A O 1
ATOM 1278 N N . LEU A 1 173 ? -12.335 -13.123 4.495 1.00 92.31 173 LEU A N 1
ATOM 1279 C CA . LEU A 1 173 ? -11.851 -13.971 5.571 1.00 92.31 173 LEU A CA 1
ATOM 1280 C C . LEU A 1 173 ? -12.007 -15.448 5.216 1.00 92.31 173 LEU A C 1
ATOM 1282 O O . LEU A 1 173 ? -13.018 -15.856 4.648 1.00 92.31 173 LEU A O 1
ATOM 1286 N N . ILE A 1 174 ? -11.009 -16.247 5.583 1.00 90.62 174 ILE A N 1
ATOM 1287 C CA . ILE A 1 174 ? -11.049 -17.708 5.478 1.00 90.62 174 ILE A CA 1
ATOM 1288 C C . ILE A 1 174 ? -11.041 -18.323 6.877 1.00 90.62 174 ILE A C 1
ATOM 1290 O O . ILE A 1 174 ? -10.337 -17.810 7.747 1.00 90.62 174 ILE A O 1
ATOM 1294 N N . PRO A 1 175 ? -11.796 -19.399 7.137 1.00 88.44 175 PRO A N 1
ATOM 1295 C CA . PRO A 1 175 ? -11.756 -20.035 8.443 1.00 88.44 175 PRO A CA 1
ATOM 1296 C C . PRO A 1 175 ? -10.488 -20.875 8.623 1.00 88.44 175 PRO A C 1
ATOM 1298 O O . PRO A 1 175 ? -9.845 -21.285 7.655 1.00 88.44 175 PRO A O 1
ATOM 1301 N N . ASP A 1 176 ? -10.181 -21.188 9.878 1.00 78.75 176 ASP A N 1
ATOM 1302 C CA . ASP A 1 176 ? -8.986 -21.925 10.315 1.00 78.75 176 ASP A CA 1
ATOM 1303 C C . ASP A 1 176 ? -8.872 -23.370 9.760 1.00 78.75 176 ASP A C 1
ATOM 1305 O O . ASP A 1 176 ? -7.866 -24.049 9.941 1.00 78.75 176 ASP A O 1
ATOM 1309 N N . TRP A 1 177 ? -9.862 -23.877 9.008 1.00 64.25 177 TRP A N 1
ATOM 1310 C CA . TRP A 1 177 ? -9.817 -25.230 8.422 1.00 64.25 177 TRP A CA 1
ATOM 1311 C C . TRP A 1 177 ? -8.730 -25.419 7.350 1.00 64.25 177 TRP A C 1
ATOM 1313 O O . TRP A 1 177 ? -8.397 -26.558 7.019 1.00 64.25 177 TRP A O 1
ATOM 1323 N N . ALA A 1 178 ? -8.110 -24.341 6.855 1.00 56.56 178 ALA A N 1
ATOM 1324 C CA . ALA A 1 178 ? -6.874 -24.433 6.069 1.00 56.56 178 ALA A CA 1
ATOM 1325 C C . ALA A 1 178 ? -5.674 -24.976 6.895 1.00 56.56 178 ALA A C 1
ATOM 1327 O O . ALA A 1 178 ? -4.633 -25.328 6.336 1.00 56.56 178 ALA A O 1
ATOM 1328 N N . GLY A 1 179 ? -5.830 -25.090 8.220 1.00 50.59 179 GLY A N 1
ATOM 1329 C CA . GLY A 1 179 ? -4.838 -25.490 9.219 1.00 50.59 179 GLY A CA 1
ATOM 1330 C C . GLY A 1 179 ? -4.395 -26.957 9.227 1.00 50.59 179 GLY A C 1
ATOM 1331 O O . GLY A 1 179 ? -3.568 -27.316 10.059 1.00 50.59 179 GLY A O 1
ATOM 1332 N N . GLY A 1 180 ? -4.818 -27.800 8.277 1.00 52.19 180 GLY A N 1
ATOM 1333 C CA . GLY A 1 180 ? -4.184 -29.116 8.087 1.00 52.19 180 GLY A CA 1
ATOM 1334 C C . GLY A 1 180 ? -2.680 -29.032 7.759 1.00 52.19 180 GLY A C 1
ATOM 1335 O O . GLY A 1 180 ? -1.951 -30.002 7.940 1.00 52.19 180 GLY A O 1
ATOM 1336 N N . VAL A 1 181 ? -2.205 -27.867 7.302 1.00 54.25 181 VAL A N 1
ATOM 1337 C CA . VAL A 1 181 ? -0.798 -27.623 6.929 1.00 54.25 181 VAL A CA 1
ATOM 1338 C C . VAL A 1 181 ? 0.010 -26.970 8.063 1.00 54.25 181 VAL A C 1
ATOM 1340 O O . VAL A 1 181 ? 1.231 -27.088 8.096 1.00 54.25 181 VAL A O 1
ATOM 1343 N N . MET A 1 182 ? -0.651 -26.337 9.036 1.00 53.16 182 MET A N 1
ATOM 1344 C CA . MET A 1 182 ? -0.025 -25.719 10.215 1.00 53.16 182 MET A CA 1
ATOM 1345 C C . MET A 1 182 ? -0.332 -26.563 11.460 1.00 53.16 182 MET A C 1
ATOM 1347 O O . MET A 1 182 ? -0.890 -26.067 12.433 1.00 53.16 182 MET A O 1
ATOM 1351 N N . GLY A 1 183 ? -0.006 -27.860 11.387 1.00 48.59 183 GLY A N 1
ATOM 1352 C CA . GLY A 1 183 ? -0.319 -28.909 12.367 1.00 48.59 183 GLY A CA 1
ATOM 1353 C C . GLY A 1 183 ? 0.363 -28.770 13.732 1.00 48.59 183 GLY A C 1
ATOM 1354 O O . GLY A 1 183 ? 1.059 -29.679 14.174 1.00 48.59 183 GLY A O 1
ATOM 1355 N N . GLY A 1 184 ? 0.166 -27.645 14.411 1.00 55.75 184 GLY A N 1
ATOM 1356 C CA . GLY A 1 184 ? 0.370 -27.550 15.847 1.00 55.75 184 GLY A CA 1
ATOM 1357 C C . GLY A 1 184 ? -0.905 -27.996 16.543 1.00 55.75 184 GLY A C 1
ATOM 1358 O O . GLY A 1 184 ? -1.861 -27.226 16.613 1.00 55.75 184 GLY A O 1
ATOM 1359 N N . GLU A 1 185 ? -0.931 -29.225 17.059 1.00 56.47 185 GLU A N 1
ATOM 1360 C CA . GLU A 1 185 ? -1.885 -29.590 18.105 1.00 56.47 185 GLU A CA 1
ATOM 1361 C C . GLU A 1 185 ? -1.726 -28.570 19.239 1.00 56.47 185 GLU A C 1
ATOM 1363 O O . GLU A 1 185 ? -0.741 -28.583 19.975 1.00 56.47 185 GLU A O 1
ATOM 1368 N N . ARG A 1 186 ? -2.654 -27.615 19.353 1.00 57.00 186 ARG A N 1
ATOM 1369 C CA . ARG A 1 186 ? -2.730 -26.796 20.560 1.00 57.00 186 ARG A CA 1
ATOM 1370 C C . ARG A 1 186 ? -3.183 -27.724 21.682 1.00 57.00 186 ARG A C 1
ATOM 1372 O O . ARG A 1 186 ? -4.321 -28.195 21.669 1.00 57.00 186 ARG A O 1
ATOM 1379 N N . GLU A 1 187 ? -2.284 -27.996 22.627 1.00 56.72 187 GLU A N 1
ATOM 1380 C CA . GLU A 1 187 ? -2.617 -28.617 23.911 1.00 56.72 187 GLU A CA 1
ATOM 1381 C C . GLU A 1 187 ? -3.753 -27.803 24.549 1.00 56.72 187 GLU A C 1
ATOM 1383 O O . GLU A 1 187 ? -3.546 -26.676 24.994 1.00 56.72 187 GLU A O 1
ATOM 1388 N N . GLY A 1 188 ? -4.979 -28.329 24.507 1.00 61.19 188 GLY A N 1
ATOM 1389 C CA . GLY A 1 188 ? -6.156 -27.621 25.020 1.00 61.19 188 GLY A CA 1
ATOM 1390 C C . GLY A 1 188 ? -7.488 -27.923 24.332 1.00 61.19 188 GLY A C 1
ATOM 1391 O O . GLY A 1 188 ? -8.522 -27.584 24.888 1.00 61.19 188 GLY A O 1
ATOM 1392 N N . GLY A 1 189 ? -7.510 -28.588 23.172 1.00 53.12 189 GLY A N 1
ATOM 1393 C CA . GLY A 1 189 ? -8.731 -29.213 22.628 1.00 53.12 189 GLY A CA 1
ATOM 1394 C C . GLY A 1 189 ? -9.821 -28.281 22.073 1.00 53.12 189 GLY A C 1
ATOM 1395 O O . GLY A 1 189 ? -10.756 -28.771 21.443 1.00 53.12 189 GLY A O 1
ATOM 1396 N N . GLU A 1 190 ? -9.703 -26.962 22.214 1.00 56.47 190 GLU A N 1
ATOM 1397 C CA . GLU A 1 190 ? -10.598 -26.019 21.541 1.00 56.47 190 GLU A CA 1
ATOM 1398 C C . GLU A 1 190 ? -10.061 -25.709 20.138 1.00 56.47 190 GLU A C 1
ATOM 1400 O O . GLU A 1 190 ? -9.055 -25.015 19.967 1.00 56.47 190 GLU A O 1
ATOM 1405 N N . ARG A 1 191 ? -10.729 -26.241 19.105 1.00 56.94 191 ARG A N 1
ATOM 1406 C CA . ARG A 1 191 ? -10.564 -25.738 17.736 1.00 56.94 191 ARG A CA 1
ATOM 1407 C C . ARG A 1 191 ? -10.974 -24.270 17.748 1.00 56.94 191 ARG A C 1
ATOM 1409 O O . ARG A 1 191 ? -12.154 -23.969 17.892 1.00 56.94 191 ARG A O 1
ATOM 1416 N N . GLY A 1 192 ? -10.004 -23.370 17.627 1.00 57.69 192 GLY A N 1
ATOM 1417 C CA . GLY A 1 192 ? -10.295 -21.951 17.504 1.00 57.69 192 GLY A CA 1
ATOM 1418 C C . GLY A 1 192 ? -11.078 -21.710 16.219 1.00 57.69 192 GLY A C 1
ATOM 1419 O O . GLY A 1 192 ? -10.562 -21.938 15.131 1.00 57.69 192 GLY A O 1
ATOM 1420 N N . GLU A 1 193 ? -12.316 -21.237 16.325 1.00 69.44 193 GLU A N 1
ATOM 1421 C CA . GLU A 1 193 ? -13.110 -20.760 15.186 1.00 69.44 193 GLU A CA 1
ATOM 1422 C C . GLU A 1 193 ? -12.595 -19.383 14.724 1.00 69.44 193 GLU A C 1
ATOM 1424 O O . GLU A 1 193 ? -13.300 -18.377 14.726 1.00 69.44 193 GLU A O 1
ATOM 1429 N N . GLY A 1 194 ? -11.306 -19.313 14.390 1.00 82.94 194 GLY A N 1
ATOM 1430 C CA . GLY A 1 194 ? -10.656 -18.106 13.906 1.00 82.94 194 GLY A CA 1
ATOM 1431 C C . GLY A 1 194 ? -10.935 -17.885 12.424 1.00 82.94 194 GLY A C 1
ATOM 1432 O O . GLY A 1 194 ? -10.799 -18.793 11.603 1.00 82.94 194 GLY A O 1
ATOM 1433 N N . LEU A 1 195 ? -11.288 -16.654 12.064 1.00 87.81 195 LEU A N 1
ATOM 1434 C CA . LEU A 1 195 ? -11.309 -16.190 10.681 1.00 87.81 195 LEU A CA 1
ATOM 1435 C C . LEU A 1 195 ? -10.005 -15.445 10.390 1.00 87.81 195 LEU A C 1
ATOM 1437 O O . LEU A 1 195 ? -9.641 -14.539 11.129 1.00 87.81 195 LEU A O 1
ATOM 1441 N N . HIS A 1 196 ? -9.292 -15.792 9.325 1.00 89.88 196 HIS A N 1
ATOM 1442 C CA . HIS A 1 196 ? -7.997 -15.217 8.967 1.00 89.88 196 HIS A CA 1
ATOM 1443 C C . HIS A 1 196 ? -8.100 -14.381 7.693 1.00 89.88 196 HIS A C 1
ATOM 1445 O O . HIS A 1 196 ? -8.722 -14.785 6.711 1.00 89.88 196 HIS A O 1
ATOM 1451 N N . LYS A 1 197 ? -7.431 -13.223 7.683 1.00 92.88 197 LYS A N 1
ATOM 1452 C CA . LYS A 1 197 ? -7.207 -12.464 6.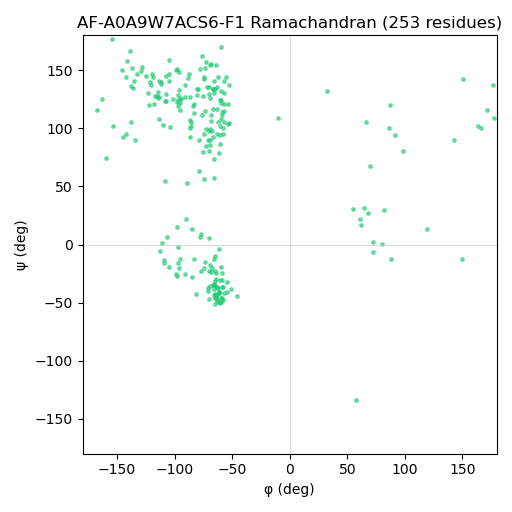446 1.00 92.88 197 LYS A CA 1
ATOM 1453 C C . LYS A 1 197 ? -6.073 -13.096 5.644 1.00 92.88 197 LYS A C 1
ATOM 1455 O O . LYS A 1 197 ? -5.119 -13.631 6.213 1.00 92.88 197 LYS A O 1
ATOM 1460 N N . PHE A 1 198 ? -6.120 -12.947 4.331 1.00 93.62 198 PHE A N 1
ATOM 1461 C CA . PHE A 1 198 ? -5.053 -13.387 3.441 1.00 93.62 198 PHE A CA 1
ATOM 1462 C C . PHE A 1 198 ? -4.803 -12.359 2.338 1.00 93.62 198 PHE A C 1
ATOM 1464 O O . PHE A 1 198 ? -5.594 -11.443 2.126 1.00 93.62 198 PHE A O 1
ATOM 1471 N N . HIS A 1 199 ? -3.685 -12.505 1.635 1.00 93.25 199 HIS A N 1
ATOM 1472 C CA . HIS A 1 199 ? -3.440 -11.796 0.386 1.00 93.25 199 HIS A CA 1
ATOM 1473 C C . HIS A 1 199 ? -2.926 -12.749 -0.685 1.00 93.25 199 HIS A C 1
ATOM 1475 O O . HIS A 1 199 ? -2.216 -13.712 -0.396 1.00 93.25 199 HIS A O 1
ATOM 1481 N N . ILE A 1 200 ? -3.293 -12.464 -1.931 1.00 95.50 200 ILE A N 1
ATOM 1482 C CA . ILE A 1 200 ? -2.854 -13.227 -3.094 1.00 95.50 200 ILE A CA 1
ATOM 1483 C C . ILE A 1 200 ? -1.621 -12.536 -3.670 1.00 95.50 200 ILE A C 1
ATOM 1485 O O . ILE A 1 200 ? -1.642 -11.346 -3.983 1.00 95.50 200 ILE A O 1
ATOM 1489 N N . ARG A 1 201 ? -0.531 -13.286 -3.811 1.00 95.62 201 ARG A N 1
ATOM 1490 C CA . ARG A 1 201 ? 0.669 -12.864 -4.528 1.00 95.62 201 ARG A CA 1
ATOM 1491 C C . ARG A 1 201 ? 0.695 -13.565 -5.881 1.00 95.62 201 ARG A C 1
ATOM 1493 O O . ARG A 1 201 ? 1.071 -14.733 -5.971 1.00 95.62 201 ARG A O 1
ATOM 1500 N N . ALA A 1 202 ? 0.311 -12.814 -6.905 1.00 96.19 202 ALA A N 1
ATOM 1501 C CA . ALA A 1 202 ? 0.474 -13.180 -8.303 1.00 96.19 202 ALA A CA 1
ATOM 1502 C C . ALA A 1 202 ? 1.850 -12.731 -8.818 1.00 96.19 202 ALA A C 1
ATOM 1504 O O . ALA A 1 202 ? 2.378 -11.700 -8.388 1.00 96.19 202 ALA A O 1
ATOM 1505 N N . LEU A 1 203 ? 2.430 -13.504 -9.734 1.00 95.25 203 LEU A N 1
ATOM 1506 C CA . LEU A 1 203 ? 3.667 -13.146 -10.423 1.00 95.25 203 LEU A CA 1
ATOM 1507 C C . LEU A 1 203 ? 3.340 -12.765 -11.864 1.00 95.25 203 LEU A C 1
ATOM 1509 O O . LEU A 1 203 ? 2.661 -13.510 -12.564 1.00 95.25 203 LEU A O 1
ATOM 1513 N N . LEU A 1 204 ? 3.841 -11.609 -12.297 1.00 94.75 204 LEU A N 1
ATOM 1514 C CA . LEU A 1 204 ? 3.736 -11.160 -13.680 1.00 94.75 204 LEU A CA 1
ATOM 1515 C C . LEU A 1 204 ? 5.130 -11.094 -14.300 1.00 94.75 204 LEU A C 1
ATOM 1517 O O . LEU A 1 204 ? 6.048 -10.509 -13.718 1.00 94.75 204 LEU A O 1
ATOM 1521 N N . LEU A 1 205 ? 5.275 -11.678 -15.485 1.00 93.62 205 LEU A N 1
ATOM 1522 C CA . LEU A 1 205 ? 6.440 -11.525 -16.345 1.00 93.62 205 LEU A CA 1
ATOM 1523 C C . LEU A 1 205 ? 6.085 -10.524 -17.438 1.00 93.62 205 LEU A C 1
ATOM 1525 O O . LEU A 1 205 ? 5.111 -10.719 -18.158 1.00 93.62 205 LEU A O 1
ATOM 1529 N N . VAL A 1 206 ? 6.890 -9.473 -17.578 1.00 93.12 206 VAL A N 1
ATOM 1530 C CA . VAL A 1 206 ? 6.734 -8.527 -18.683 1.00 93.12 206 VAL A CA 1
ATOM 1531 C C . VAL A 1 206 ? 7.952 -8.595 -19.589 1.00 93.12 206 VAL A C 1
ATOM 1533 O O . VAL A 1 206 ? 9.084 -8.464 -19.116 1.00 93.12 206 VAL A O 1
ATOM 1536 N N . VAL A 1 207 ? 7.716 -8.819 -20.880 1.00 91.38 207 VAL A N 1
ATOM 1537 C CA . VAL A 1 207 ? 8.743 -9.050 -21.900 1.00 91.38 207 VAL A CA 1
ATOM 1538 C C . VAL A 1 207 ? 8.621 -8.005 -23.004 1.00 91.38 207 VAL A C 1
ATOM 1540 O O . VAL A 1 207 ? 7.522 -7.646 -23.417 1.00 91.38 207 VAL A O 1
ATOM 1543 N N . GLY A 1 208 ? 9.768 -7.524 -23.488 1.00 88.75 208 GLY A N 1
ATOM 1544 C CA . GLY A 1 208 ? 9.832 -6.646 -24.655 1.00 88.75 208 GLY A CA 1
ATOM 1545 C C . GLY A 1 208 ? 9.020 -5.358 -24.501 1.00 88.75 208 GLY A C 1
ATOM 1546 O O . GLY A 1 208 ? 9.097 -4.682 -23.472 1.00 88.75 208 GLY A O 1
ATOM 1547 N N . ASP A 1 209 ? 8.248 -5.038 -25.540 1.00 86.56 209 ASP A N 1
ATOM 1548 C CA . ASP A 1 209 ? 7.437 -3.823 -25.655 1.00 86.56 209 ASP A CA 1
ATOM 1549 C C . ASP A 1 209 ? 6.023 -4.039 -25.061 1.00 86.56 209 ASP A C 1
ATOM 1551 O O . ASP A 1 209 ? 5.023 -3.743 -25.707 1.00 86.56 209 ASP A O 1
ATOM 1555 N N . MET A 1 210 ? 5.957 -4.510 -23.803 1.00 88.25 210 MET A N 1
ATOM 1556 C CA . MET A 1 210 ? 4.738 -4.706 -22.984 1.00 88.25 210 MET A CA 1
ATOM 1557 C C . MET A 1 210 ? 3.928 -5.995 -23.212 1.00 88.25 210 MET A C 1
ATOM 1559 O O . MET A 1 210 ? 2.731 -6.021 -22.921 1.00 88.25 210 MET A O 1
ATOM 1563 N N . ASP A 1 211 ? 4.566 -7.096 -23.607 1.00 93.62 211 ASP A N 1
ATOM 1564 C CA . ASP A 1 211 ? 3.916 -8.408 -23.510 1.00 93.62 211 ASP A CA 1
ATOM 1565 C C . ASP A 1 211 ? 3.864 -8.842 -22.040 1.00 93.62 211 ASP A C 1
ATOM 1567 O O . ASP A 1 211 ? 4.904 -9.043 -21.407 1.00 93.62 211 ASP A O 1
ATOM 1571 N N . VAL A 1 212 ? 2.658 -8.966 -21.479 1.00 94.88 212 VAL A N 1
ATOM 1572 C CA . VAL A 1 212 ? 2.436 -9.305 -20.066 1.00 94.88 212 VAL A CA 1
ATOM 1573 C C . VAL A 1 212 ? 1.912 -10.731 -19.944 1.00 94.88 212 VAL A C 1
ATOM 1575 O O . VAL A 1 212 ? 0.858 -11.067 -20.477 1.00 94.88 212 VAL A O 1
ATOM 1578 N N . TYR A 1 213 ? 2.620 -11.547 -19.173 1.00 96.19 213 TYR A N 1
ATOM 1579 C CA . TYR A 1 213 ? 2.264 -12.926 -18.867 1.00 96.19 213 TYR A CA 1
ATOM 1580 C C . TYR A 1 213 ? 1.983 -13.052 -17.370 1.00 96.19 213 TYR A C 1
ATOM 1582 O O . TYR A 1 213 ? 2.806 -12.658 -16.540 1.00 96.19 213 TYR A O 1
ATOM 1590 N N . LEU A 1 214 ? 0.823 -13.604 -17.023 1.00 96.38 214 LEU A N 1
ATOM 1591 C CA . LEU A 1 214 ? 0.466 -13.950 -15.650 1.00 96.38 214 LEU A CA 1
ATOM 1592 C C . LEU A 1 214 ? 0.898 -15.392 -15.383 1.00 96.38 214 LEU A C 1
ATOM 1594 O O . LEU A 1 214 ? 0.531 -16.290 -16.138 1.00 96.38 214 LEU A O 1
ATOM 1598 N N . PHE A 1 215 ? 1.668 -15.610 -14.320 1.00 96.56 215 PHE A N 1
ATOM 1599 C CA . PHE A 1 215 ? 1.946 -16.961 -13.848 1.00 96.56 215 PHE A CA 1
ATOM 1600 C C . PHE A 1 215 ? 0.664 -17.553 -13.253 1.00 96.56 215 PHE A C 1
ATOM 1602 O O . PHE A 1 215 ? -0.002 -16.902 -12.445 1.00 96.56 215 PHE A O 1
ATOM 1609 N N . ASP A 1 216 ? 0.307 -18.756 -13.687 1.00 96.00 216 ASP A N 1
ATOM 1610 C CA . ASP A 1 216 ? -0.933 -19.448 -13.331 1.00 96.00 216 ASP A CA 1
ATOM 1611 C C . ASP A 1 216 ? -0.994 -19.808 -11.842 1.00 96.00 216 ASP A C 1
ATOM 1613 O O . ASP A 1 216 ? -2.048 -19.705 -11.209 1.00 96.00 216 ASP A O 1
ATOM 1617 N N . GLU A 1 217 ? 0.145 -20.151 -11.247 1.00 96.56 217 GLU A N 1
ATOM 1618 C CA . GLU A 1 217 ? 0.236 -20.422 -9.820 1.00 96.56 217 GLU A CA 1
ATOM 1619 C C . GLU A 1 217 ? 0.388 -19.132 -9.000 1.00 96.56 217 GLU A C 1
ATOM 1621 O O . GLU A 1 217 ? 1.417 -18.447 -8.998 1.00 96.56 217 GLU A O 1
ATOM 1626 N N . CYS A 1 218 ? -0.641 -18.825 -8.214 1.00 96.00 218 CYS A N 1
ATOM 1627 C CA . CYS A 1 218 ? -0.599 -17.756 -7.222 1.00 96.00 218 CYS A CA 1
ATOM 1628 C C . CYS A 1 218 ? -0.270 -18.302 -5.830 1.00 96.00 218 CYS A C 1
ATOM 1630 O O . CYS A 1 218 ? -0.678 -19.398 -5.449 1.00 96.00 218 CYS A O 1
ATOM 1632 N N . ARG A 1 219 ? 0.420 -17.496 -5.018 1.00 94.81 219 ARG A N 1
ATOM 1633 C CA . ARG A 1 219 ? 0.648 -17.814 -3.601 1.00 94.81 219 ARG A CA 1
ATOM 1634 C C . ARG A 1 219 ? -0.390 -17.122 -2.734 1.00 94.81 219 ARG A C 1
ATOM 1636 O O . ARG A 1 219 ? -0.594 -15.917 -2.870 1.00 94.81 219 ARG A O 1
ATOM 1643 N N . VAL A 1 220 ? -0.984 -17.858 -1.802 1.00 93.50 220 VAL A N 1
ATOM 1644 C CA . VAL A 1 220 ? -1.866 -17.300 -0.771 1.00 93.50 220 VAL A CA 1
ATOM 1645 C C . VAL A 1 220 ? -1.064 -17.122 0.512 1.00 93.50 220 VAL A C 1
ATOM 1647 O O . VAL A 1 220 ? -0.472 -18.066 1.027 1.00 93.50 220 VAL A O 1
ATOM 1650 N N . LEU A 1 221 ? -1.018 -15.892 1.013 1.00 91.69 221 LEU A N 1
ATOM 1651 C CA . LEU A 1 221 ? -0.275 -15.516 2.209 1.00 91.69 221 LEU A CA 1
ATOM 1652 C C . LEU A 1 221 ? -1.274 -15.188 3.320 1.00 91.69 221 LEU A C 1
ATOM 1654 O O . LEU A 1 221 ? -1.906 -14.129 3.312 1.00 91.69 221 LEU A O 1
ATOM 1658 N N . ILE A 1 222 ? -1.436 -16.135 4.241 1.00 90.81 222 ILE A N 1
ATOM 1659 C CA . ILE A 1 222 ? -2.433 -16.109 5.318 1.00 90.81 222 ILE A CA 1
ATOM 1660 C C . ILE A 1 222 ? -1.821 -15.452 6.559 1.00 90.81 222 ILE A C 1
ATOM 1662 O O . ILE A 1 222 ? -0.666 -15.710 6.900 1.00 90.81 222 ILE A O 1
ATOM 1666 N N . ALA A 1 223 ? -2.580 -14.583 7.228 1.00 88.44 223 ALA A N 1
ATOM 1667 C CA . ALA A 1 223 ? -2.152 -14.000 8.492 1.00 88.44 223 ALA A CA 1
ATOM 1668 C C . ALA A 1 223 ? -2.039 -15.091 9.574 1.00 88.44 223 ALA A C 1
ATOM 1670 O O . ALA A 1 223 ? -2.965 -15.888 9.716 1.00 88.44 223 ALA A O 1
ATOM 1671 N N . PRO A 1 224 ? -0.951 -15.120 10.365 1.00 83.88 224 PRO A N 1
ATOM 1672 C CA . PRO A 1 224 ? -0.765 -16.141 11.400 1.00 83.88 224 PRO A CA 1
ATOM 1673 C C . PRO A 1 224 ? -1.764 -16.004 12.556 1.00 83.88 224 PRO A C 1
ATOM 1675 O O . PRO A 1 224 ? -2.055 -16.973 13.246 1.00 83.88 224 PRO A O 1
ATOM 1678 N N . GLU A 1 225 ? -2.300 -14.802 12.763 1.00 85.19 225 GLU A N 1
ATOM 1679 C CA . GLU A 1 225 ? -3.315 -14.518 13.771 1.00 85.19 225 GLU A CA 1
ATOM 1680 C C . GLU A 1 225 ? -4.685 -14.339 13.119 1.00 85.19 225 GLU A C 1
ATOM 1682 O O . GLU A 1 225 ? -4.790 -13.803 12.008 1.00 85.19 225 GLU A O 1
ATOM 1687 N N . ALA A 1 226 ? -5.728 -14.752 13.842 1.00 87.56 226 ALA A N 1
ATOM 1688 C CA . ALA A 1 226 ? -7.103 -14.490 13.452 1.00 87.56 226 ALA A CA 1
ATOM 1689 C C . ALA A 1 226 ? -7.330 -12.979 13.304 1.00 87.56 226 ALA A C 1
ATOM 1691 O O . ALA A 1 226 ? -6.816 -12.160 14.074 1.00 87.56 226 ALA A O 1
ATOM 1692 N N . TYR A 1 227 ? -8.103 -12.616 12.290 1.00 89.06 227 TYR A N 1
ATOM 1693 C CA . TYR A 1 227 ? -8.545 -11.260 12.052 1.00 89.06 227 TYR A CA 1
ATOM 1694 C C . TYR A 1 227 ? -9.351 -10.761 13.249 1.00 89.06 227 TYR A C 1
ATOM 1696 O O . TYR A 1 227 ? -10.255 -11.437 13.735 1.00 89.06 227 TYR A O 1
ATOM 1704 N N . LYS A 1 228 ? -9.016 -9.560 13.713 1.00 87.38 228 LYS A N 1
ATOM 1705 C CA . LYS A 1 228 ? -9.795 -8.833 14.711 1.00 87.38 228 LYS A CA 1
ATOM 1706 C C . LYS A 1 228 ? -10.142 -7.496 14.095 1.00 87.38 228 LYS A C 1
ATOM 1708 O O . LYS A 1 228 ? -9.260 -6.820 13.567 1.00 87.38 228 LYS A O 1
ATOM 1713 N N . GLU A 1 229 ? -11.411 -7.137 14.156 1.00 76.62 229 GLU A N 1
ATOM 1714 C CA . GLU A 1 229 ? -11.882 -5.859 13.638 1.00 76.62 229 GLU A CA 1
ATOM 1715 C C . GLU A 1 229 ? -11.323 -4.688 14.460 1.00 76.62 229 GLU A C 1
ATOM 1717 O O . GLU A 1 229 ? -10.888 -3.684 13.900 1.00 76.62 229 GLU A O 1
ATOM 1722 N N . ASP A 1 230 ? -11.178 -4.909 15.768 1.00 67.75 230 ASP A N 1
ATOM 1723 C CA . ASP A 1 230 ? -10.673 -3.939 16.743 1.00 67.75 230 ASP A CA 1
ATOM 1724 C C . ASP A 1 230 ? -9.140 -3.898 16.852 1.00 67.75 230 ASP A C 1
ATOM 1726 O O . ASP A 1 230 ? -8.597 -3.373 17.829 1.00 67.75 230 ASP A O 1
ATOM 1730 N N . LEU A 1 231 ? -8.397 -4.501 15.912 1.00 53.16 231 LEU A N 1
ATOM 1731 C CA . LEU A 1 231 ? -6.935 -4.564 16.009 1.00 53.16 231 LEU A CA 1
ATOM 1732 C C . LEU A 1 231 ? -6.315 -3.181 15.775 1.00 53.16 231 LEU A C 1
ATOM 1734 O O . LEU A 1 231 ? -5.919 -2.799 14.674 1.00 53.16 231 LEU A O 1
ATOM 1738 N N . VAL A 1 232 ? -6.172 -2.454 16.879 1.00 52.03 232 VAL A N 1
ATOM 1739 C CA . VAL A 1 232 ? -5.340 -1.265 17.013 1.00 52.03 232 VAL A CA 1
ATOM 1740 C C . VAL A 1 232 ? -3.882 -1.683 16.866 1.00 52.03 232 VAL A C 1
ATOM 1742 O O . VAL A 1 232 ? -3.216 -2.079 17.826 1.00 52.03 232 VAL A O 1
ATOM 1745 N N . VAL A 1 233 ? -3.366 -1.610 15.642 1.00 42.38 233 VAL A N 1
ATOM 1746 C CA . VAL A 1 233 ? -1.945 -1.836 15.371 1.00 42.38 233 VAL A CA 1
ATOM 1747 C C . VAL A 1 233 ? -1.154 -0.669 15.980 1.00 42.38 233 VAL A C 1
ATOM 1749 O O . VAL A 1 233 ? -1.208 0.458 15.493 1.00 42.38 233 VAL A O 1
ATOM 1752 N N . GLY A 1 234 ? -0.462 -0.926 17.097 1.00 40.12 234 GLY A N 1
ATOM 1753 C CA . GLY A 1 234 ? 0.416 0.046 17.765 1.00 40.12 234 GLY A CA 1
ATOM 1754 C C . GLY A 1 234 ? 0.064 0.432 19.208 1.00 40.12 234 GLY A C 1
ATOM 1755 O O . GLY A 1 234 ? 0.635 1.394 19.706 1.00 40.12 234 GLY A O 1
ATOM 1756 N N . GLY A 1 235 ? -0.832 -0.289 19.892 1.00 33.56 235 GLY A N 1
ATOM 1757 C CA . GLY A 1 235 ? -0.939 -0.214 21.356 1.00 33.56 235 GLY A CA 1
ATOM 1758 C C . GLY A 1 235 ? -1.491 1.100 21.927 1.00 33.56 235 GLY A C 1
ATOM 1759 O O . GLY A 1 235 ? -0.782 1.811 22.626 1.00 33.56 235 GLY A O 1
ATOM 1760 N N . ARG A 1 236 ? -2.772 1.388 21.675 1.00 31.56 236 ARG A N 1
ATOM 1761 C CA . ARG A 1 236 ? -3.792 1.838 22.655 1.00 31.56 236 ARG A CA 1
ATOM 1762 C C . ARG A 1 236 ? -5.045 2.263 21.896 1.00 31.56 236 ARG A C 1
ATOM 1764 O O . ARG A 1 236 ? -5.012 3.219 21.129 1.00 31.56 236 ARG A O 1
ATOM 1771 N N . ALA A 1 237 ? -6.132 1.530 22.122 1.00 36.62 237 ALA A N 1
ATOM 1772 C CA . ALA A 1 237 ? -7.455 1.875 21.632 1.00 36.62 237 ALA A CA 1
ATOM 1773 C C . ALA A 1 237 ? -8.000 3.095 22.377 1.00 36.62 237 ALA A C 1
ATOM 1775 O O . ALA A 1 237 ? -7.931 3.161 23.605 1.00 36.62 237 ALA A O 1
ATOM 1776 N N . VAL A 1 238 ? -8.588 4.024 21.630 1.00 33.31 238 VAL A N 1
ATOM 1777 C CA . VAL A 1 238 ? -9.613 4.926 22.147 1.00 33.31 238 VAL A CA 1
ATOM 1778 C C . VAL A 1 238 ? -10.897 4.545 21.419 1.00 33.31 238 VAL A C 1
ATOM 1780 O O . VAL A 1 238 ? -11.013 4.791 20.224 1.00 33.31 238 VAL A O 1
ATOM 1783 N N . GLY A 1 239 ? -11.822 3.918 22.151 1.00 31.41 239 GLY A N 1
ATOM 1784 C CA . GLY A 1 239 ? -13.204 3.673 21.730 1.00 31.41 239 GLY A CA 1
ATOM 1785 C C . GLY A 1 239 ? -13.477 2.280 21.168 1.00 31.41 239 GLY A C 1
ATOM 1786 O O . GLY A 1 239 ? -13.593 2.116 19.961 1.00 31.41 239 GLY A O 1
ATOM 1787 N N . THR A 1 240 ? -13.657 1.287 22.040 1.00 32.78 240 THR A N 1
ATOM 1788 C CA . THR A 1 240 ? -14.439 0.095 21.695 1.00 32.78 240 THR A CA 1
ATOM 1789 C C . THR A 1 240 ? -15.903 0.501 21.568 1.00 32.78 240 THR A C 1
ATOM 1791 O O . THR A 1 240 ? -16.476 1.097 22.482 1.00 32.78 240 THR A O 1
ATOM 1794 N N . ARG A 1 241 ? -16.526 0.179 20.434 1.00 36.94 241 ARG A N 1
ATOM 1795 C CA . ARG A 1 241 ? -17.982 0.152 20.328 1.00 36.94 241 ARG A CA 1
ATOM 1796 C C . ARG A 1 241 ? -18.405 -1.240 20.787 1.00 36.94 241 ARG A C 1
ATOM 1798 O O . ARG A 1 241 ? -18.405 -2.173 19.991 1.00 36.94 241 ARG A O 1
ATOM 1805 N N . ASP A 1 242 ? -18.713 -1.380 22.076 1.00 37.00 242 ASP A N 1
ATOM 1806 C CA . ASP A 1 242 ? -19.400 -2.569 22.583 1.00 37.00 242 ASP A CA 1
ATOM 1807 C C . ASP A 1 242 ? -20.762 -2.654 21.881 1.00 37.00 242 ASP A C 1
ATOM 1809 O O . ASP A 1 242 ? -21.738 -2.018 22.264 1.00 37.00 242 ASP A O 1
ATOM 1813 N N . SER A 1 243 ? -20.813 -3.410 20.788 1.00 41.38 243 SER A N 1
ATOM 1814 C CA . SER A 1 243 ? -22.050 -3.805 20.108 1.00 41.38 243 SER A CA 1
ATOM 1815 C C . SER A 1 243 ? -22.584 -5.123 20.668 1.00 41.38 243 SER A C 1
ATOM 1817 O O . SER A 1 243 ? -23.375 -5.819 20.030 1.00 41.38 243 SER A O 1
ATOM 1819 N N . ARG A 1 244 ? -22.190 -5.468 21.901 1.00 38.78 244 ARG A N 1
ATOM 1820 C CA . ARG A 1 244 ? -22.825 -6.546 22.642 1.00 38.78 244 ARG A CA 1
ATOM 1821 C C . ARG A 1 244 ? -24.128 -6.013 23.217 1.00 38.78 244 ARG A C 1
ATOM 1823 O O . ARG A 1 244 ? -24.162 -5.445 24.298 1.00 38.78 244 ARG A O 1
ATOM 1830 N N . ALA A 1 245 ? -25.159 -6.177 22.395 1.00 43.88 245 ALA A N 1
ATOM 1831 C CA . ALA A 1 245 ? -26.571 -6.157 22.724 1.00 43.88 245 ALA A CA 1
ATOM 1832 C C . ALA A 1 245 ? -26.844 -6.174 24.236 1.00 43.88 245 ALA A C 1
ATOM 1834 O O . ALA A 1 245 ? -26.695 -7.205 24.897 1.00 43.88 245 ALA A O 1
ATOM 1835 N N . GLU A 1 246 ? -27.312 -5.037 24.746 1.00 44.44 246 GLU A N 1
ATOM 1836 C CA . GLU A 1 246 ? -28.178 -4.980 25.916 1.00 44.44 246 GLU A CA 1
ATOM 1837 C C . GLU A 1 246 ? -29.466 -5.742 25.571 1.00 44.44 246 GLU A C 1
ATOM 1839 O O . GLU A 1 246 ? -30.496 -5.180 25.210 1.00 44.44 246 GLU A O 1
ATOM 1844 N N . GLY A 1 247 ? -29.392 -7.071 25.622 1.00 45.38 247 GLY A N 1
ATOM 1845 C CA . GLY A 1 247 ? -30.557 -7.914 25.812 1.00 45.38 247 GLY A CA 1
ATOM 1846 C C . GLY A 1 247 ? -31.025 -7.706 27.242 1.00 45.38 247 GLY A C 1
ATOM 1847 O O . GLY A 1 247 ? -30.678 -8.491 28.120 1.00 45.38 247 GLY A O 1
ATOM 1848 N N . GLY A 1 248 ? -31.750 -6.609 27.470 1.00 42.75 248 GLY A N 1
ATOM 1849 C CA . GLY A 1 248 ? -32.515 -6.381 28.685 1.00 42.75 248 GLY A CA 1
ATOM 1850 C C . GLY A 1 248 ? -33.510 -7.521 28.855 1.00 42.75 248 GLY A C 1
ATOM 1851 O O . GLY A 1 248 ? -34.582 -7.517 28.257 1.00 42.75 248 GLY A O 1
ATOM 1852 N N . GLY A 1 249 ? -33.119 -8.529 29.631 1.00 50.41 249 GLY A N 1
ATOM 1853 C CA . GLY A 1 249 ? -34.055 -9.472 30.212 1.00 50.41 249 GLY A CA 1
ATOM 1854 C C . GLY A 1 249 ? -34.858 -8.722 31.260 1.00 50.41 249 GLY A C 1
ATOM 1855 O O . GLY A 1 249 ? -34.363 -8.489 32.359 1.00 50.41 249 GLY A O 1
ATOM 1856 N N . GLU A 1 250 ? -36.069 -8.305 30.899 1.00 57.62 250 GLU A N 1
ATOM 1857 C CA . GLU A 1 250 ? -37.088 -7.930 31.871 1.00 57.62 250 GLU A CA 1
ATOM 1858 C C . GLU A 1 250 ? -37.346 -9.139 32.778 1.00 57.62 250 GLU A C 1
ATOM 1860 O O . GLU A 1 250 ? -37.864 -10.175 32.352 1.00 57.62 250 GLU A O 1
ATOM 1865 N N . GLU A 1 251 ? -36.953 -9.005 34.044 1.00 56.91 251 GLU A N 1
ATOM 1866 C CA . GLU A 1 251 ? -37.444 -9.836 35.133 1.00 56.91 251 GLU A CA 1
ATOM 1867 C C . GLU A 1 251 ? -38.953 -9.597 35.273 1.00 56.91 251 GLU A C 1
ATOM 1869 O O . GLU A 1 251 ? -39.408 -8.658 35.924 1.00 56.91 251 GLU A O 1
ATOM 1874 N N . GLY A 1 252 ? -39.744 -10.457 34.632 1.00 59.59 252 GLY A N 1
ATOM 1875 C CA . GLY A 1 252 ? -41.169 -10.595 34.901 1.00 59.59 252 GLY A CA 1
ATOM 1876 C C . GLY A 1 252 ? -41.382 -11.291 36.242 1.00 59.59 252 GLY A C 1
ATOM 1877 O O . GLY A 1 252 ? -41.543 -12.510 36.294 1.00 59.59 252 GLY A O 1
ATOM 1878 N N . GLY A 1 253 ? -41.351 -10.511 37.320 1.00 61.62 253 GLY A N 1
ATOM 1879 C CA . GLY A 1 253 ? -41.873 -10.890 38.625 1.00 61.62 253 GLY A CA 1
ATOM 1880 C C . GLY A 1 253 ? -43.360 -10.547 38.771 1.00 61.62 253 GLY A C 1
ATOM 1881 O O . GLY A 1 253 ? -43.799 -9.485 38.343 1.00 61.62 253 GLY A O 1
ATOM 1882 N N . GLU A 1 254 ? -44.057 -11.447 39.467 1.00 55.25 254 GLU A N 1
ATOM 1883 C CA . GLU A 1 254 ? -45.375 -11.326 40.118 1.00 55.25 254 GLU A CA 1
ATOM 1884 C C . GLU A 1 254 ? -46.6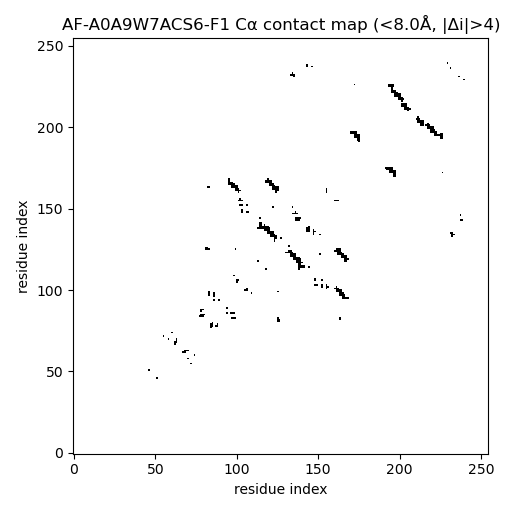50 -11.614 39.299 1.00 55.25 254 GLU A C 1
ATOM 1886 O O . GLU A 1 254 ? -46.990 -10.946 38.323 1.00 55.25 254 GLU A O 1
ATOM 1891 N N . GLY A 1 255 ? -47.387 -12.621 39.795 1.00 61.81 255 GLY A N 1
ATOM 1892 C CA . GLY A 1 255 ? -48.704 -13.080 39.355 1.00 61.81 255 GLY A CA 1
ATOM 1893 C C . GLY A 1 255 ? -49.025 -14.465 39.897 1.00 61.81 255 GLY A C 1
ATOM 1894 O O . GLY A 1 255 ? -48.902 -15.425 39.108 1.00 61.81 255 GLY A O 1
#

Radius of gyration: 27.02 Å; Cα contacts (8 Å, |Δi|>4): 244; chains: 1; bounding box: 96×55×70 Å

Nearest PDB structures (foldseek):
  7zz3-assembly1_C  TM=6.087E-01  e=1.536E-01  Lactococcus lactis
  7zz3-assembly1_A  TM=6.306E-01  e=3.568E-01  Lactococcus lactis
  7m22-assembly1_D  TM=4.310E-01  e=8.678E+00  Human betaherpesvirus 5

pLDDT: mean 73.72, std 24.97, range [24.69, 98.06]

Organism: NCBI:txid2557542

Secondary structure (DSSP, 8-state):
------------------------------------------------HHHHHHHHHTS-HHHHHTTSS--SS-S--HHHH-TTTHHHHSPTTTS--EEEE-SHHHHHHHHTTTTTS--EEEEEESS--TTTT-EEEE-SSHHHHHHHHHHHHHHHHHH---EEEEEPPPPPEEEGGGGGSS----TT------EEEEEEE--EEEETTTEEEE-S-PEEEE-SS---TT--TTS--S-----------------